Protein AF-A0A937UMK7-F1 (afdb_monomer)

Structure (mmCIF, N/CA/C/O backbone):
data_AF-A0A937UMK7-F1
#
_entry.id   AF-A0A937UMK7-F1
#
loop_
_atom_site.group_PDB
_atom_site.id
_atom_site.type_symbol
_atom_site.label_atom_id
_atom_site.label_alt_id
_atom_site.label_comp_id
_atom_site.label_asym_id
_atom_site.label_entity_id
_atom_site.label_seq_id
_atom_site.pdbx_PDB_ins_code
_atom_site.Cartn_x
_atom_site.Cartn_y
_atom_site.Cartn_z
_atom_site.occupancy
_atom_site.B_iso_or_equiv
_atom_site.auth_seq_id
_atom_site.auth_comp_id
_atom_site.auth_asym_id
_atom_site.auth_atom_id
_atom_site.pdbx_PDB_model_num
ATOM 1 N N . ARG A 1 1 ? -2.292 15.191 13.671 1.00 67.44 1 ARG A N 1
ATOM 2 C CA . ARG A 1 1 ? -2.230 16.264 12.657 1.00 67.44 1 ARG A CA 1
ATOM 3 C C . ARG A 1 1 ? -2.606 15.824 11.260 1.00 67.44 1 ARG A C 1
ATOM 5 O O . ARG A 1 1 ? -3.674 16.223 10.840 1.00 67.44 1 ARG A O 1
ATOM 12 N N . SER A 1 2 ? -1.868 14.958 10.566 1.00 81.00 2 SER A N 1
ATOM 13 C CA . SER A 1 2 ? -2.133 14.692 9.136 1.00 81.00 2 SER A CA 1
ATOM 14 C C . SER A 1 2 ? -3.516 14.124 8.770 1.00 81.00 2 SER A C 1
ATOM 16 O O . SER A 1 2 ? -3.830 14.052 7.593 1.00 81.00 2 SER A O 1
ATOM 18 N N . LEU A 1 3 ? -4.326 13.687 9.739 1.00 88.69 3 LEU A N 1
ATOM 19 C CA . LEU A 1 3 ? -5.685 13.171 9.530 1.00 88.69 3 LEU A CA 1
ATOM 20 C C . LEU A 1 3 ? -6.773 14.088 10.117 1.00 88.69 3 LEU A C 1
ATOM 22 O O . LEU A 1 3 ? -7.909 13.660 10.273 1.00 88.69 3 LEU A O 1
ATOM 26 N N . GLU A 1 4 ? -6.433 15.315 10.522 1.00 88.69 4 GLU A N 1
ATOM 27 C CA . GLU A 1 4 ? -7.369 16.227 11.199 1.00 88.69 4 GLU A CA 1
ATOM 28 C C . GLU A 1 4 ? -8.437 16.807 10.274 1.00 88.69 4 GLU A C 1
ATOM 30 O O . GLU A 1 4 ? -9.536 17.097 10.740 1.00 88.69 4 GLU A O 1
ATOM 35 N N . ARG A 1 5 ? -8.123 16.972 8.986 1.00 89.88 5 ARG A N 1
ATOM 36 C CA . ARG A 1 5 ? -9.032 17.512 7.965 1.00 89.88 5 ARG A CA 1
ATOM 37 C C . ARG A 1 5 ? -9.095 16.593 6.737 1.00 89.88 5 ARG A C 1
ATOM 39 O O . ARG A 1 5 ? -8.550 15.484 6.739 1.00 89.88 5 ARG A O 1
ATOM 46 N N . ILE A 1 6 ? -9.719 17.075 5.666 1.00 87.69 6 ILE A N 1
ATOM 47 C CA . ILE A 1 6 ? -9.898 16.346 4.407 1.00 87.69 6 ILE A CA 1
ATOM 48 C C . ILE A 1 6 ? -8.566 15.995 3.718 1.00 87.69 6 ILE A C 1
ATOM 50 O O . ILE A 1 6 ? -7.630 16.800 3.681 1.00 87.69 6 ILE A O 1
ATOM 54 N N . TRP A 1 7 ? -8.498 14.790 3.145 1.00 92.69 7 TRP A N 1
ATOM 55 C CA . TRP A 1 7 ? -7.588 14.482 2.037 1.00 92.69 7 TRP A CA 1
ATOM 56 C C . TRP A 1 7 ? -8.419 14.473 0.765 1.00 92.69 7 TRP A C 1
ATOM 58 O O . TRP A 1 7 ? -9.346 13.677 0.648 1.00 92.69 7 TRP A O 1
ATOM 68 N N . LEU A 1 8 ? -8.114 15.392 -0.142 1.00 91.19 8 LEU A N 1
ATOM 69 C CA . LEU A 1 8 ? -8.897 15.618 -1.344 1.00 91.19 8 LEU A CA 1
ATOM 70 C C . LEU A 1 8 ? -8.224 14.927 -2.530 1.00 91.19 8 LEU A C 1
ATOM 72 O O . LEU A 1 8 ? -7.098 15.260 -2.884 1.00 91.19 8 LEU A O 1
ATOM 76 N N . ASP A 1 9 ? -8.935 13.990 -3.149 1.00 91.19 9 ASP A N 1
ATOM 77 C CA . ASP A 1 9 ? -8.540 13.332 -4.392 1.00 91.19 9 ASP A CA 1
ATOM 78 C C . ASP A 1 9 ? -9.716 13.451 -5.380 1.00 91.19 9 ASP A C 1
ATOM 80 O O . ASP A 1 9 ? -10.817 12.990 -5.083 1.00 91.19 9 ASP A O 1
ATOM 84 N N . HIS A 1 10 ? -9.502 14.085 -6.537 1.00 89.12 10 HIS A N 1
ATOM 85 C CA . HIS A 1 10 ? -10.548 14.231 -7.568 1.00 89.12 10 HIS A CA 1
ATOM 86 C C . HIS A 1 10 ? -10.009 14.260 -9.005 1.00 89.12 10 HIS A C 1
ATOM 88 O O . HIS A 1 10 ? -10.774 14.112 -9.954 1.00 89.12 10 HIS A O 1
ATOM 94 N N . MET A 1 11 ? -8.697 14.419 -9.200 1.00 88.31 11 MET A N 1
ATOM 95 C CA . MET A 1 11 ? -8.091 14.384 -10.530 1.00 88.31 11 MET A CA 1
ATOM 96 C C . MET A 1 11 ? -7.320 13.088 -10.749 1.00 88.31 11 MET A C 1
ATOM 98 O O . MET A 1 11 ? -6.719 12.527 -9.835 1.00 88.31 11 MET A O 1
ATOM 102 N N . ARG A 1 12 ? -7.314 12.605 -11.993 1.00 89.19 12 ARG A N 1
ATOM 103 C CA . ARG A 1 12 ? -6.467 11.476 -12.386 1.00 89.19 12 ARG A CA 1
ATOM 104 C C . ARG A 1 12 ? -5.004 11.908 -12.461 1.00 89.19 12 ARG A C 1
ATOM 106 O O . ARG A 1 12 ? -4.690 13.086 -12.623 1.00 89.19 12 ARG A O 1
ATOM 113 N N . GLN A 1 13 ? -4.118 10.914 -12.484 1.00 90.25 13 GLN A N 1
ATOM 114 C CA . GLN A 1 13 ? -2.689 11.087 -12.762 1.00 90.25 13 GLN A CA 1
ATOM 115 C C . GLN A 1 13 ? -1.951 11.932 -11.713 1.00 90.25 13 GLN A C 1
ATOM 117 O O . GLN A 1 13 ? -2.447 12.245 -10.635 1.00 90.25 13 GLN A O 1
ATOM 122 N N . TRP A 1 14 ? -0.700 12.269 -12.021 1.00 89.25 14 TRP A N 1
ATOM 123 C CA . TRP A 1 14 ? 0.214 12.924 -11.092 1.00 89.25 14 TRP A CA 1
ATOM 124 C C . TRP A 1 14 ? -0.224 14.351 -10.755 1.00 89.25 14 TRP A C 1
ATOM 126 O O . TRP A 1 14 ? 0.188 14.871 -9.722 1.00 89.25 14 TRP A O 1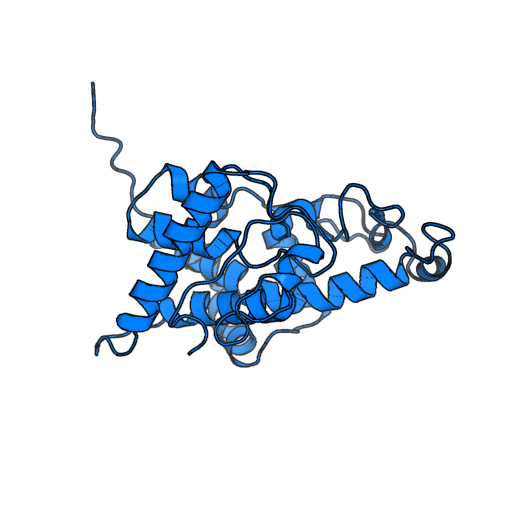
ATOM 136 N N . VAL A 1 15 ? -1.051 14.976 -11.603 1.00 91.31 15 VAL A N 1
ATOM 137 C CA . VAL A 1 15 ? -1.563 16.342 -11.415 1.00 91.31 15 VAL A CA 1
ATOM 138 C C . VAL A 1 15 ? -2.506 16.462 -10.225 1.00 91.31 15 VAL A C 1
ATOM 140 O O . VAL A 1 15 ? -2.629 17.553 -9.682 1.00 91.31 15 VAL A O 1
ATOM 143 N N . ASN A 1 16 ? -3.080 15.354 -9.749 1.00 90.38 16 ASN A N 1
ATOM 144 C CA . ASN A 1 16 ? -3.891 15.312 -8.532 1.00 90.38 16 ASN A CA 1
ATOM 145 C C . ASN A 1 16 ? -3.171 15.907 -7.310 1.00 90.38 16 ASN A C 1
ATOM 147 O O . ASN A 1 16 ? -3.790 16.533 -6.460 1.00 90.38 16 ASN A O 1
ATOM 151 N N . ARG A 1 17 ? -1.837 15.828 -7.270 1.00 90.06 17 ARG A N 1
ATOM 152 C CA . ARG A 1 17 ? -1.037 16.477 -6.224 1.00 90.06 17 ARG A CA 1
ATOM 153 C C . ARG A 1 17 ? -1.242 17.993 -6.131 1.00 90.06 17 ARG A C 1
ATOM 155 O O . ARG A 1 17 ? -1.153 18.576 -5.062 1.00 90.06 17 ARG A O 1
ATOM 162 N N . LYS A 1 18 ? -1.551 18.650 -7.257 1.00 90.69 18 LYS A N 1
ATOM 163 C CA . LYS A 1 18 ? -1.716 20.111 -7.338 1.00 90.69 18 LYS A CA 1
ATOM 164 C C . LYS A 1 18 ? -2.957 20.614 -6.606 1.00 90.69 18 LYS A C 1
ATOM 166 O O . LYS A 1 18 ? -3.045 21.809 -6.355 1.00 90.69 18 LYS A O 1
ATOM 171 N N . MET A 1 19 ? -3.886 19.720 -6.273 1.00 90.00 19 MET A N 1
ATOM 172 C CA . MET A 1 19 ? -5.092 20.033 -5.509 1.00 90.00 19 MET A CA 1
ATOM 173 C C . MET A 1 19 ? -5.063 19.472 -4.080 1.00 90.00 19 MET A C 1
ATOM 175 O O . MET A 1 19 ? -6.038 19.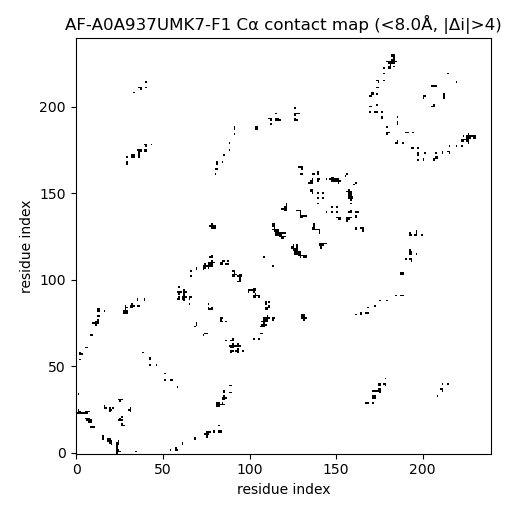631 -3.347 1.00 90.00 19 MET A O 1
ATOM 179 N N . HIS A 1 20 ? -3.969 18.818 -3.664 1.00 93.12 20 HIS A N 1
ATOM 180 C CA . HIS A 1 20 ? -3.835 18.318 -2.297 1.00 93.12 20 HIS A CA 1
ATOM 181 C C . HIS A 1 20 ? -3.779 19.500 -1.311 1.00 93.12 20 HIS A C 1
ATOM 183 O O . HIS A 1 20 ? -2.958 20.403 -1.492 1.00 93.12 20 HIS A O 1
ATOM 189 N N . PRO A 1 21 ? -4.637 19.532 -0.269 1.00 91.12 21 PRO A N 1
ATOM 190 C CA . PRO A 1 21 ? -4.658 20.632 0.690 1.00 91.12 21 PRO A CA 1
ATOM 191 C C . PRO A 1 21 ? -3.324 20.769 1.432 1.00 91.12 21 PRO A C 1
ATOM 193 O O . PRO A 1 21 ? -2.964 19.894 2.221 1.00 91.12 21 PRO A O 1
ATOM 196 N N . LEU A 1 22 ? -2.632 21.897 1.233 1.00 88.69 22 LEU A N 1
ATOM 197 C CA . LEU A 1 22 ? -1.280 22.142 1.758 1.00 88.69 22 LEU A CA 1
ATOM 198 C C . LEU A 1 22 ? -1.164 21.953 3.279 1.00 88.69 22 LEU A C 1
ATOM 200 O O . LEU A 1 22 ? -0.142 21.485 3.771 1.00 88.69 22 LEU A O 1
ATOM 204 N N . GLU A 1 23 ? -2.212 22.292 4.032 1.00 88.38 23 GLU A N 1
ATOM 205 C CA . GLU A 1 23 ? -2.188 22.242 5.499 1.00 88.38 23 GLU A CA 1
ATOM 206 C C . GLU A 1 23 ? -2.504 20.866 6.100 1.00 88.38 23 GLU A C 1
ATOM 208 O O . GLU A 1 23 ? -2.422 20.702 7.318 1.00 88.38 23 GLU A O 1
ATOM 213 N N . ASN A 1 24 ? -2.931 19.882 5.301 1.00 90.69 24 ASN A N 1
ATOM 214 C CA . ASN A 1 24 ? -3.471 18.642 5.867 1.00 90.69 24 ASN A CA 1
ATOM 215 C C . ASN A 1 24 ? -3.217 17.372 5.046 1.00 90.69 24 ASN A C 1
ATOM 217 O O . ASN A 1 24 ? -3.384 16.271 5.569 1.00 90.69 24 ASN A O 1
ATOM 221 N N . MET A 1 25 ? -2.775 17.486 3.799 1.00 92.56 25 MET A N 1
ATOM 222 C CA . MET A 1 25 ? -2.486 16.345 2.942 1.00 92.56 25 MET A CA 1
ATOM 223 C C . MET A 1 25 ? -1.062 16.459 2.399 1.00 92.56 25 MET A C 1
ATOM 225 O O . MET A 1 25 ? -0.719 17.492 1.827 1.00 92.56 25 MET A O 1
ATOM 229 N N . PRO A 1 26 ? -0.213 15.428 2.559 1.00 93.06 26 PRO A N 1
ATOM 230 C CA . PRO A 1 26 ? 1.067 15.418 1.868 1.00 93.06 26 PRO A CA 1
ATOM 231 C C . PRO A 1 26 ? 0.860 15.465 0.353 1.00 93.06 26 PRO A C 1
ATOM 233 O O . PRO A 1 26 ? -0.037 14.813 -0.162 1.00 93.06 26 PRO A O 1
ATOM 236 N N . ASP A 1 27 ? 1.733 16.177 -0.351 1.00 91.50 27 ASP A N 1
ATOM 237 C CA . ASP A 1 27 ? 1.649 16.369 -1.806 1.00 91.50 27 ASP A CA 1
ATOM 238 C C . ASP A 1 27 ? 1.975 15.091 -2.606 1.00 91.50 27 ASP A C 1
ATOM 240 O O . ASP A 1 27 ? 1.581 14.941 -3.759 1.00 91.50 27 ASP A O 1
ATOM 244 N N . TYR A 1 28 ? 2.701 14.133 -2.025 1.00 94.62 28 TYR A N 1
ATOM 245 C CA . TYR A 1 28 ? 3.189 12.981 -2.774 1.00 94.62 28 TYR A CA 1
ATOM 246 C C . TYR A 1 28 ? 2.780 11.639 -2.163 1.00 94.62 28 TYR A C 1
ATOM 248 O O . TYR A 1 28 ? 2.714 11.462 -0.945 1.00 94.62 28 TYR A O 1
ATOM 256 N N . GLY A 1 29 ? 2.482 10.673 -3.040 1.00 95.00 29 GLY A N 1
ATOM 257 C CA . GLY A 1 29 ? 1.899 9.384 -2.668 1.00 95.00 29 GLY A CA 1
ATOM 258 C C . GLY A 1 29 ? 2.761 8.581 -1.700 1.00 95.00 29 GLY A C 1
ATOM 259 O O . GLY A 1 29 ? 2.212 7.904 -0.833 1.00 95.00 29 GLY A O 1
ATOM 260 N N . ARG A 1 30 ? 4.092 8.710 -1.766 1.00 96.06 30 ARG A N 1
ATOM 261 C CA . ARG A 1 30 ? 5.015 8.100 -0.795 1.00 96.06 30 ARG A CA 1
ATOM 262 C C . ARG A 1 30 ? 4.693 8.535 0.636 1.00 96.06 30 ARG A C 1
ATOM 264 O O . ARG A 1 30 ? 4.490 7.687 1.501 1.00 96.06 30 ARG A O 1
ATOM 271 N N . GLU A 1 31 ? 4.631 9.839 0.893 1.00 96.31 31 GLU A N 1
ATOM 272 C CA . GLU A 1 31 ? 4.350 10.400 2.218 1.00 96.31 31 GLU A CA 1
ATOM 273 C C . GLU A 1 31 ? 2.952 10.015 2.700 1.00 96.31 31 GLU A C 1
ATOM 275 O O . GLU A 1 31 ? 2.778 9.630 3.857 1.00 96.31 31 GLU A O 1
ATOM 280 N N . ILE A 1 32 ? 1.967 10.054 1.801 1.00 96.69 32 ILE A N 1
ATOM 281 C CA . ILE A 1 32 ? 0.598 9.633 2.111 1.00 96.69 32 ILE A CA 1
ATOM 282 C C . ILE A 1 32 ? 0.573 8.167 2.551 1.00 96.69 32 ILE A C 1
ATOM 284 O O . ILE A 1 32 ? 0.012 7.830 3.595 1.00 96.69 32 ILE A O 1
ATOM 288 N N . THR A 1 33 ? 1.235 7.301 1.790 1.00 98.06 33 THR A N 1
ATOM 289 C CA . THR A 1 33 ? 1.273 5.864 2.064 1.00 98.06 33 THR A CA 1
ATOM 290 C C . THR A 1 33 ? 2.057 5.557 3.335 1.00 98.06 33 THR A C 1
ATOM 292 O O . THR A 1 33 ? 1.652 4.688 4.098 1.00 98.06 33 THR A O 1
ATOM 295 N N . HIS A 1 34 ? 3.119 6.309 3.644 1.00 97.75 34 HIS A N 1
ATOM 296 C CA . HIS A 1 34 ? 3.803 6.201 4.934 1.00 97.75 34 HIS A CA 1
ATOM 297 C C . HIS A 1 34 ? 2.882 6.509 6.118 1.00 97.75 34 HIS A C 1
ATOM 299 O O . HIS A 1 34 ? 2.918 5.782 7.107 1.00 97.75 34 HIS A O 1
ATOM 305 N N . ILE A 1 35 ? 2.055 7.555 6.030 1.00 97.88 35 ILE A N 1
ATOM 306 C CA . ILE A 1 35 ? 1.086 7.873 7.089 1.00 97.88 35 ILE A CA 1
ATOM 307 C C . ILE A 1 35 ? 0.068 6.742 7.225 1.00 97.88 35 ILE A C 1
ATOM 309 O O . ILE A 1 35 ? -0.203 6.294 8.335 1.00 97.88 35 ILE A O 1
ATOM 313 N N . VAL A 1 36 ? -0.469 6.258 6.103 1.00 98.38 36 VAL A N 1
ATOM 314 C CA . VAL A 1 36 ? -1.439 5.156 6.090 1.00 98.38 36 VAL A CA 1
ATOM 315 C C . VAL A 1 36 ? -0.834 3.894 6.694 1.00 98.38 36 VAL A C 1
ATOM 317 O O . VAL A 1 36 ? -1.457 3.288 7.553 1.00 98.38 36 VAL A O 1
ATOM 320 N N . SER A 1 37 ? 0.391 3.539 6.317 1.00 98.44 37 SER A N 1
ATOM 321 C CA . SER A 1 37 ? 1.124 2.381 6.830 1.00 98.44 37 SER A CA 1
ATOM 322 C C . SER A 1 37 ? 1.375 2.449 8.337 1.00 98.44 37 SER A C 1
ATOM 324 O O . SER A 1 37 ? 1.247 1.435 9.021 1.00 98.44 37 SER A O 1
ATOM 326 N N . ASP A 1 38 ? 1.729 3.620 8.866 1.00 98.50 38 ASP A N 1
ATOM 327 C CA . ASP A 1 38 ? 1.923 3.801 10.305 1.00 98.50 38 ASP A CA 1
ATOM 328 C C . ASP A 1 38 ? 0.591 3.702 11.057 1.00 98.50 38 ASP A C 1
ATOM 330 O O . ASP A 1 38 ? 0.472 2.943 12.018 1.00 98.50 38 ASP A O 1
ATOM 334 N N . VAL A 1 39 ? -0.426 4.445 10.607 1.00 98.19 39 VAL A N 1
ATOM 335 C CA . VAL A 1 39 ? -1.744 4.496 11.258 1.00 98.19 39 VAL A CA 1
ATOM 336 C C . VAL A 1 39 ? -2.433 3.132 11.208 1.00 98.19 39 VAL A C 1
ATOM 338 O O . VAL A 1 39 ? -3.028 2.719 12.201 1.00 98.19 39 VAL A O 1
ATOM 341 N N . ALA A 1 40 ? -2.280 2.403 10.100 1.00 98.19 40 ALA A N 1
ATOM 342 C CA . ALA A 1 40 ? -2.789 1.049 9.915 1.00 98.19 40 ALA A CA 1
ATOM 343 C C . ALA A 1 40 ? -2.366 0.094 11.032 1.00 98.19 40 ALA A C 1
ATOM 345 O O . ALA A 1 40 ? -3.167 -0.725 11.460 1.00 98.19 40 ALA A O 1
ATOM 346 N N . LEU A 1 41 ? -1.119 0.196 11.495 1.00 98.62 41 LEU A N 1
ATOM 347 C CA . LEU A 1 41 ? -0.591 -0.641 12.569 1.00 98.62 41 LEU A CA 1
ATOM 348 C C . LEU A 1 41 ? -0.840 -0.035 13.948 1.00 98.62 41 LEU A C 1
ATOM 350 O O . LEU A 1 41 ? -1.151 -0.761 14.888 1.00 98.62 41 LEU A O 1
ATOM 354 N N . LEU A 1 42 ? -0.735 1.289 14.072 1.00 97.88 42 LEU A N 1
ATOM 355 C CA . LEU A 1 42 ? -0.957 1.995 15.331 1.00 97.88 42 LEU A CA 1
ATOM 356 C C . LEU A 1 42 ? -2.379 1.785 15.871 1.00 97.88 42 LEU A C 1
ATOM 358 O O . LEU A 1 42 ? -2.558 1.704 17.084 1.00 97.88 42 LEU A O 1
ATOM 362 N N . LEU A 1 43 ? -3.378 1.684 14.991 1.00 97.88 43 LEU A N 1
ATOM 363 C CA . LEU A 1 43 ? -4.773 1.432 15.364 1.00 97.88 43 LEU A CA 1
ATOM 364 C C . LEU A 1 43 ? -5.071 -0.031 15.733 1.00 97.88 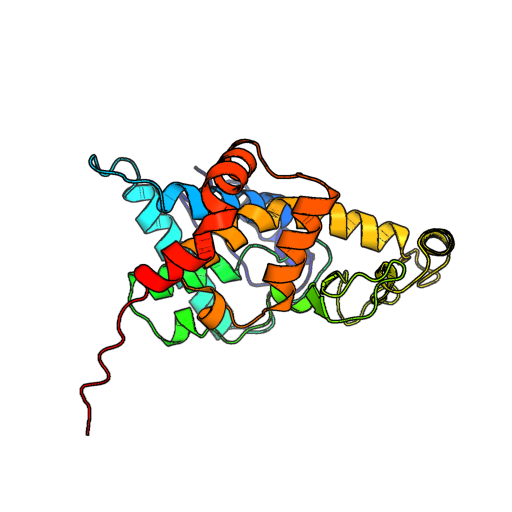43 LEU A C 1
ATOM 366 O O . LEU A 1 43 ? -6.164 -0.306 16.213 1.00 97.88 43 LEU A O 1
ATOM 370 N N . LEU A 1 44 ? -4.124 -0.955 15.537 1.00 97.06 44 LEU A N 1
ATOM 371 C CA . LEU A 1 44 ? -4.258 -2.363 15.942 1.00 97.06 44 LEU A CA 1
ATOM 372 C C . LEU A 1 44 ? -3.618 -2.665 17.302 1.00 9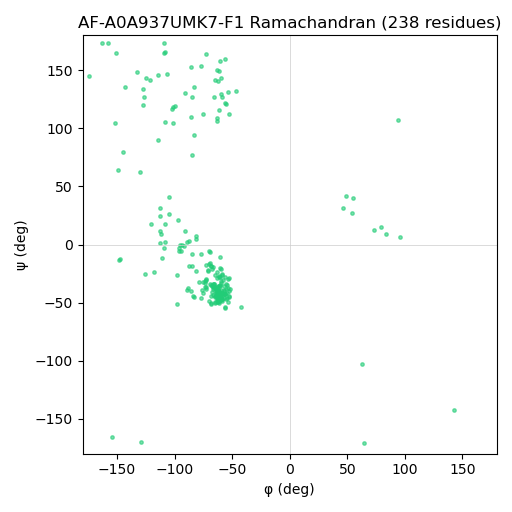7.06 44 LEU A C 1
ATOM 374 O O . LEU A 1 44 ? -3.714 -3.787 17.789 1.00 97.06 44 LEU A O 1
ATOM 378 N N . LEU A 1 45 ? -2.928 -1.694 17.900 1.00 96.25 45 LEU A N 1
ATOM 379 C CA . LEU A 1 45 ? -2.368 -1.822 19.241 1.00 96.25 45 LEU A CA 1
ATOM 380 C C . LEU A 1 45 ? -3.445 -1.507 20.284 1.00 96.25 45 LEU A C 1
ATOM 382 O O . LEU A 1 45 ? -4.102 -0.472 20.159 1.00 96.25 45 LEU A O 1
ATOM 386 N N . ASP A 1 46 ? -3.546 -2.325 21.334 1.00 95.00 46 ASP A N 1
ATOM 387 C CA . ASP A 1 46 ? -4.493 -2.141 22.442 1.00 95.00 46 ASP A CA 1
ATOM 388 C C . ASP A 1 46 ? -4.504 -0.704 22.966 1.00 95.00 46 ASP A C 1
ATOM 390 O O . ASP A 1 46 ? -3.449 -0.118 23.221 1.00 95.00 46 ASP A O 1
ATOM 394 N N . ASP A 1 47 ? -5.700 -0.138 23.131 1.00 95.81 47 ASP A N 1
ATOM 395 C CA . ASP A 1 47 ? -5.920 1.243 23.571 1.00 95.81 47 ASP A CA 1
ATOM 396 C C . ASP A 1 47 ? -6.924 1.328 24.733 1.00 95.81 47 ASP A C 1
ATOM 398 O O . ASP A 1 47 ? -7.996 1.919 24.586 1.00 95.81 47 ASP A O 1
ATOM 402 N N . PRO A 1 48 ? -6.622 0.732 25.902 1.00 95.50 48 PRO A N 1
ATOM 403 C CA . PRO A 1 48 ? -7.582 0.637 27.002 1.00 95.50 48 PRO A CA 1
ATOM 404 C C . PRO A 1 48 ? -8.046 2.005 27.523 1.00 95.50 48 PRO A C 1
ATOM 406 O O . PRO A 1 48 ? -9.178 2.136 27.979 1.00 95.50 48 PRO A O 1
ATOM 409 N N . GLN A 1 49 ? -7.210 3.042 27.408 1.00 95.69 49 GLN A N 1
ATOM 410 C CA . GLN A 1 49 ? -7.560 4.417 27.782 1.00 95.69 49 GLN A CA 1
ATOM 411 C C . GLN A 1 49 ? -8.231 5.213 26.651 1.00 95.69 49 GLN A C 1
ATOM 413 O O . GLN A 1 49 ? -8.483 6.402 26.824 1.00 95.69 49 GLN A O 1
ATOM 418 N N . ARG A 1 50 ? -8.489 4.597 25.487 1.00 95.12 50 ARG A N 1
ATOM 419 C CA . ARG A 1 50 ? -9.078 5.246 24.301 1.00 95.12 50 ARG A CA 1
ATOM 420 C C . ARG A 1 50 ? -8.329 6.499 23.825 1.00 95.12 50 ARG A C 1
ATOM 422 O O . ARG A 1 50 ? -8.897 7.385 23.187 1.00 95.12 50 ARG A O 1
ATOM 429 N N . SER A 1 51 ? -7.025 6.569 24.091 1.00 96.19 51 SER A N 1
ATOM 430 C CA . SER A 1 51 ? -6.166 7.704 23.731 1.00 96.19 51 SER A CA 1
ATOM 431 C C . SER A 1 51 ? -6.093 7.972 22.218 1.00 96.19 51 SER A C 1
ATOM 433 O O . SER A 1 51 ? -5.749 9.075 21.788 1.00 96.19 51 SER A O 1
ATOM 435 N N . ARG A 1 52 ? -6.436 6.976 21.393 1.00 95.88 52 ARG A N 1
ATOM 436 C CA . ARG A 1 52 ? -6.424 7.010 19.926 1.00 95.88 52 ARG A CA 1
ATOM 437 C C . ARG A 1 52 ? -7.820 6.965 19.310 1.00 95.88 52 ARG A C 1
ATOM 439 O O . ARG A 1 52 ? -7.918 6.900 18.088 1.00 95.88 52 ARG A O 1
ATOM 446 N N . GLU A 1 53 ? -8.895 7.090 20.088 1.00 96.06 53 GLU A N 1
ATOM 447 C CA . GLU A 1 53 ? -10.270 7.085 19.562 1.00 96.06 53 GLU A CA 1
ATOM 448 C C . GLU A 1 53 ? -10.485 8.164 18.488 1.00 96.06 53 GLU A C 1
ATOM 450 O O . GLU A 1 53 ? -11.003 7.892 17.408 1.00 96.06 53 GLU A O 1
ATOM 455 N N . THR A 1 54 ? -9.971 9.377 18.706 1.00 96.81 54 THR A N 1
ATOM 456 C CA . THR A 1 54 ? -10.043 10.441 17.688 1.00 96.81 54 THR A CA 1
ATOM 457 C C . THR A 1 54 ? -9.280 10.079 16.406 1.00 96.81 54 THR A C 1
ATOM 459 O O . THR A 1 54 ? -9.715 10.419 15.304 1.00 96.81 54 THR A O 1
ATOM 462 N N . LEU A 1 55 ? -8.134 9.396 16.519 1.00 97.12 55 LEU A N 1
ATOM 463 C CA . LEU A 1 55 ? -7.371 8.934 15.358 1.00 97.12 55 LEU A CA 1
ATOM 464 C C . LEU A 1 55 ? -8.146 7.856 14.592 1.00 97.12 55 LEU A C 1
ATOM 466 O O . LEU A 1 55 ? -8.208 7.920 13.365 1.00 97.12 55 LEU A O 1
ATOM 470 N N . LEU A 1 56 ? -8.752 6.912 15.317 1.00 97.56 56 LEU A N 1
ATOM 471 C CA . LEU A 1 56 ? -9.591 5.852 14.768 1.00 97.56 56 LEU A CA 1
ATOM 472 C C . LEU A 1 56 ? -10.740 6.439 13.946 1.00 97.56 56 LEU A C 1
ATOM 474 O O . LEU A 1 56 ? -10.861 6.130 12.763 1.00 97.56 56 LEU A O 1
ATOM 478 N N . LEU A 1 57 ? -11.523 7.345 14.541 1.00 97.69 57 LEU A N 1
ATOM 479 C CA . LEU A 1 57 ? -12.665 7.985 13.882 1.00 97.69 57 LEU A CA 1
ATOM 480 C C . LEU A 1 57 ? -12.249 8.724 12.606 1.00 97.69 57 LEU A C 1
ATOM 482 O O . LEU A 1 57 ? -12.883 8.578 11.565 1.00 97.69 57 LEU A O 1
ATOM 486 N N . ARG A 1 58 ? -11.139 9.468 12.648 1.00 97.56 58 ARG A N 1
ATOM 487 C CA . ARG A 1 58 ? -10.609 10.181 11.475 1.00 97.56 58 ARG A CA 1
ATOM 488 C C . ARG A 1 58 ? -10.127 9.239 10.374 1.00 97.56 58 ARG A C 1
ATOM 490 O O . ARG A 1 58 ? -10.293 9.535 9.192 1.00 97.56 58 ARG A O 1
ATOM 497 N N . PHE A 1 59 ? -9.523 8.111 10.739 1.00 98.00 59 PHE A N 1
ATOM 498 C CA . PHE A 1 59 ? -9.072 7.122 9.764 1.00 98.00 59 PHE A CA 1
ATOM 499 C C . PHE A 1 59 ? -10.248 6.359 9.135 1.00 98.00 59 PHE A C 1
ATOM 501 O O . PHE A 1 59 ? -10.235 6.121 7.928 1.00 98.00 59 PHE A O 1
ATOM 508 N N . VAL A 1 60 ? -11.300 6.072 9.911 1.00 98.44 60 VAL A N 1
ATOM 509 C CA . VAL A 1 60 ? -12.568 5.531 9.395 1.00 98.44 60 VAL A CA 1
ATOM 510 C C . VAL A 1 60 ? -13.244 6.526 8.455 1.00 98.44 60 VAL A C 1
ATOM 512 O O . VAL A 1 60 ? -13.587 6.150 7.336 1.00 98.44 60 VAL A O 1
ATOM 515 N N . GLN A 1 61 ? -13.357 7.801 8.847 1.00 97.62 61 GLN A N 1
ATOM 516 C CA . GLN A 1 61 ? -13.924 8.849 7.991 1.00 97.62 61 GLN A CA 1
ATOM 517 C C . GLN A 1 61 ? -13.179 8.948 6.657 1.00 97.62 61 GLN A C 1
ATOM 519 O O . GLN A 1 61 ? -13.807 8.985 5.607 1.00 97.62 61 GLN A O 1
ATOM 524 N N . LYS A 1 62 ? -11.842 8.878 6.670 1.00 96.62 62 LYS A N 1
ATOM 525 C CA . LYS A 1 62 ? -11.053 8.822 5.431 1.00 96.62 62 LYS A CA 1
ATOM 526 C C . LYS A 1 62 ? -11.456 7.651 4.533 1.00 96.62 62 LYS A C 1
ATOM 528 O O . LYS A 1 62 ? -11.525 7.820 3.320 1.00 96.62 62 LYS A O 1
ATOM 533 N N . GLY A 1 63 ? -11.675 6.468 5.104 1.00 98.00 63 GLY A N 1
ATOM 534 C CA . GLY A 1 63 ? -12.145 5.311 4.346 1.00 98.00 63 GLY A CA 1
ATOM 535 C C . GLY A 1 63 ? -13.513 5.547 3.706 1.00 98.00 63 GLY A C 1
ATOM 536 O O . GLY A 1 63 ? -13.702 5.187 2.546 1.00 98.00 63 GLY A O 1
ATOM 537 N N . ILE A 1 64 ? -14.432 6.201 4.423 1.00 98.19 64 ILE A N 1
ATOM 538 C CA . ILE A 1 64 ? -15.750 6.608 3.906 1.00 98.19 64 ILE A CA 1
ATOM 539 C C . ILE A 1 64 ? -15.589 7.597 2.744 1.00 98.19 64 ILE A C 1
ATOM 541 O O . ILE A 1 64 ? -16.156 7.380 1.673 1.00 98.19 64 ILE A O 1
ATOM 545 N N . ASP A 1 65 ? -14.773 8.636 2.922 1.00 96.81 65 ASP A N 1
ATOM 546 C CA . ASP A 1 65 ? -14.534 9.662 1.902 1.00 96.81 65 ASP A CA 1
ATOM 547 C C . ASP A 1 65 ? -13.945 9.039 0.628 1.00 96.81 65 ASP A C 1
ATOM 549 O O . ASP A 1 65 ? -14.435 9.266 -0.478 1.00 96.81 65 ASP A O 1
ATOM 553 N N . TYR A 1 66 ? -12.931 8.181 0.775 1.00 97.00 66 TYR A N 1
ATOM 554 C CA . TYR A 1 66 ? -12.312 7.471 -0.343 1.00 97.00 66 TYR A CA 1
ATOM 555 C C . TYR A 1 66 ? -13.248 6.481 -1.024 1.00 97.00 66 TYR A C 1
ATOM 557 O O . TYR A 1 66 ? -13.213 6.349 -2.248 1.00 97.00 66 TYR A O 1
ATOM 565 N N . TYR A 1 67 ? -14.139 5.834 -0.281 1.00 97.44 67 TYR A N 1
ATOM 566 C CA . TYR A 1 67 ? -15.183 5.030 -0.898 1.00 97.44 67 TYR A CA 1
ATOM 567 C C . TYR A 1 67 ? -16.149 5.890 -1.729 1.00 97.44 67 TYR A C 1
ATOM 569 O O . TYR A 1 67 ? -16.522 5.501 -2.835 1.00 97.44 67 TYR A O 1
ATOM 577 N N . GLY A 1 68 ? -16.486 7.095 -1.258 1.00 96.00 68 GLY A N 1
ATOM 578 C CA . GLY A 1 68 ? -17.218 8.092 -2.043 1.00 96.00 68 GLY A CA 1
ATOM 579 C C . GLY A 1 68 ? -16.488 8.488 -3.331 1.00 96.00 68 GLY A C 1
ATOM 580 O O . GLY A 1 68 ? -17.104 8.528 -4.396 1.00 96.00 68 GLY A O 1
ATOM 581 N N . VAL A 1 69 ? -15.167 8.688 -3.267 1.00 94.88 69 VAL A N 1
ATOM 582 C CA . VAL A 1 69 ? -14.341 8.998 -4.447 1.00 94.88 69 VAL A CA 1
ATOM 583 C C . VAL A 1 69 ? -14.405 7.874 -5.483 1.00 94.88 69 VAL A C 1
ATOM 585 O O . VAL A 1 69 ? -14.698 8.155 -6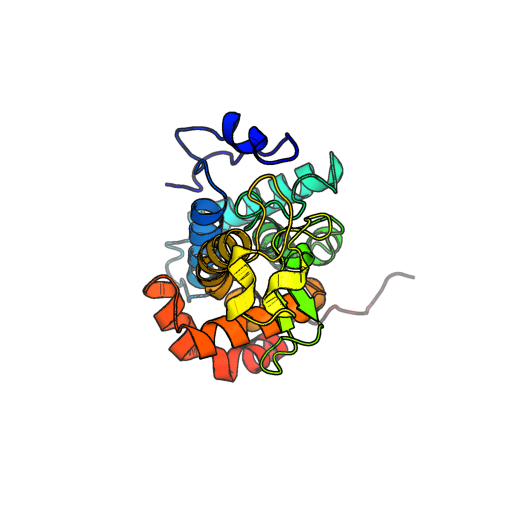.646 1.00 94.88 69 VAL A O 1
ATOM 588 N N . VAL A 1 70 ? -14.251 6.607 -5.075 1.00 94.62 70 VAL A N 1
ATOM 589 C CA . VAL A 1 70 ? -14.393 5.442 -5.977 1.00 94.62 70 VAL A CA 1
ATOM 590 C C . VAL A 1 70 ? -15.730 5.452 -6.720 1.00 94.62 70 VAL A C 1
ATOM 592 O O . VAL A 1 70 ? -15.785 5.098 -7.895 1.00 94.62 70 VAL A O 1
ATOM 595 N N . ARG A 1 71 ? -16.813 5.871 -6.056 1.00 90.31 71 ARG A N 1
ATOM 596 C CA . ARG A 1 71 ? -18.146 5.941 -6.673 1.00 90.31 71 ARG A CA 1
ATOM 597 C C . ARG A 1 71 ? -18.284 7.056 -7.708 1.00 90.31 71 ARG A C 1
ATOM 599 O O . ARG A 1 71 ? -19.158 6.950 -8.563 1.00 90.31 71 ARG A O 1
ATOM 606 N N . SER A 1 72 ? -17.456 8.097 -7.634 1.00 91.00 72 SER A N 1
ATOM 607 C CA . SER A 1 72 ? -17.402 9.153 -8.654 1.00 91.00 72 SER A CA 1
ATOM 608 C C . SER A 1 72 ? -16.473 8.794 -9.816 1.00 91.00 72 SER A C 1
ATOM 610 O O . SER A 1 72 ? -16.831 9.016 -10.969 1.00 91.00 72 SER A O 1
ATOM 612 N N . ASP A 1 73 ? -15.316 8.186 -9.533 1.00 93.38 73 ASP A N 1
ATOM 613 C CA . ASP A 1 73 ? -14.402 7.647 -10.539 1.00 93.38 73 ASP A CA 1
ATOM 614 C C . ASP A 1 73 ? -13.587 6.468 -9.982 1.00 93.38 73 ASP A C 1
ATOM 616 O O . ASP A 1 73 ? -12.601 6.638 -9.261 1.00 93.38 73 ASP A O 1
ATOM 620 N N . GLY A 1 74 ? -13.956 5.249 -10.380 1.00 94.25 74 GLY A N 1
ATOM 621 C CA . GLY A 1 74 ? -13.261 4.026 -9.974 1.00 94.25 74 GLY A CA 1
ATOM 622 C C . GLY A 1 74 ? -11.856 3.865 -10.565 1.00 94.25 74 GLY A C 1
ATOM 623 O O . GLY A 1 74 ? -11.154 2.934 -10.181 1.00 94.25 74 GLY A O 1
ATOM 624 N N . ASN A 1 75 ? -11.427 4.744 -11.479 1.00 94.44 75 ASN A N 1
ATOM 625 C CA . ASN A 1 75 ? -10.105 4.709 -12.112 1.00 94.44 75 ASN A CA 1
ATOM 626 C C . ASN A 1 75 ? -9.172 5.841 -11.640 1.00 94.44 75 ASN A C 1
ATOM 628 O O . ASN A 1 75 ? -8.185 6.162 -12.309 1.00 94.44 75 ASN A O 1
ATOM 632 N N . LEU A 1 76 ? -9.475 6.491 -10.512 1.00 94.19 76 LEU A N 1
ATOM 633 C CA . LEU A 1 76 ? -8.711 7.656 -10.064 1.00 94.19 76 LEU A CA 1
ATOM 634 C C . LEU A 1 76 ? -7.273 7.307 -9.642 1.00 94.19 76 LEU A C 1
ATOM 636 O O . LEU A 1 76 ? -6.323 8.018 -9.979 1.00 94.19 76 LEU A O 1
ATOM 640 N N . TRP A 1 77 ? -7.106 6.183 -8.942 1.00 95.56 77 TRP A N 1
ATOM 641 C CA . TRP A 1 77 ? -5.842 5.781 -8.318 1.00 95.56 77 TRP A CA 1
ATOM 642 C C . TRP A 1 77 ? -5.118 4.662 -9.068 1.00 95.56 77 TRP A C 1
ATOM 644 O O . TRP A 1 77 ? -4.549 3.761 -8.454 1.00 95.56 77 TRP A O 1
ATOM 654 N N . ILE A 1 78 ? -5.101 4.728 -10.401 1.00 96.19 78 ILE A N 1
ATOM 655 C CA . ILE A 1 78 ? -4.271 3.837 -11.225 1.00 96.19 78 ILE A CA 1
ATOM 656 C C . ILE A 1 78 ? -2.784 3.913 -10.840 1.00 96.19 78 ILE A C 1
ATOM 658 O O . ILE A 1 78 ? -2.319 4.915 -10.284 1.00 96.19 78 ILE A O 1
ATOM 662 N N . ALA A 1 79 ? -2.017 2.886 -11.208 1.00 96.75 79 ALA A N 1
ATOM 663 C CA . ALA A 1 79 ? -0.568 2.889 -11.085 1.00 96.75 79 ALA A CA 1
ATOM 664 C C . ALA A 1 79 ? 0.050 4.072 -11.830 1.00 96.75 79 ALA A C 1
ATOM 666 O O . ALA A 1 79 ? -0.115 4.231 -13.040 1.00 96.75 79 ALA A O 1
ATOM 667 N N . ASN A 1 80 ? 0.789 4.893 -11.091 1.00 94.56 80 ASN A N 1
ATOM 668 C CA . ASN A 1 80 ? 1.401 6.095 -11.625 1.00 94.56 80 ASN A CA 1
ATOM 669 C C . ASN A 1 80 ? 2.706 6.391 -10.877 1.00 94.56 80 ASN A C 1
ATOM 671 O O . ASN A 1 80 ? 2.824 7.368 -10.136 1.00 94.56 80 ASN A O 1
ATOM 675 N N . GLY A 1 81 ? 3.689 5.496 -11.004 1.00 94.62 81 GLY A N 1
ATOM 676 C CA . GLY A 1 81 ? 4.983 5.655 -10.341 1.00 94.62 81 GLY A CA 1
ATOM 677 C C . GLY A 1 81 ? 4.854 5.650 -8.818 1.00 94.62 81 GLY A C 1
ATOM 678 O O . GLY A 1 81 ? 4.711 4.595 -8.222 1.00 94.62 81 GLY A O 1
ATOM 679 N N . GLY A 1 82 ? 4.928 6.808 -8.164 1.00 95.00 82 GLY A N 1
ATOM 680 C CA . GLY A 1 82 ? 4.820 6.936 -6.701 1.00 95.00 82 GLY A CA 1
ATOM 681 C C . GLY A 1 82 ? 3.667 7.823 -6.228 1.00 95.00 82 GLY A C 1
ATOM 682 O O . GLY A 1 82 ? 3.706 8.309 -5.103 1.00 95.00 82 GLY A O 1
ATOM 683 N N . HIS A 1 83 ? 2.680 8.098 -7.088 1.00 95.38 83 HIS A N 1
ATOM 684 C CA . HIS A 1 83 ? 1.670 9.129 -6.828 1.00 95.38 83 HIS A CA 1
ATOM 685 C C . HIS A 1 83 ? 0.427 8.639 -6.071 1.00 95.38 83 HIS A C 1
ATOM 687 O O . HIS A 1 83 ? -0.067 9.370 -5.216 1.00 95.38 83 HIS A O 1
ATOM 693 N N . ASN A 1 84 ? -0.073 7.434 -6.357 1.00 95.75 84 ASN A N 1
ATOM 694 C CA . ASN A 1 84 ? -1.452 7.058 -6.017 1.00 95.75 84 ASN A CA 1
ATOM 695 C C . ASN A 1 84 ? -1.592 5.967 -4.941 1.00 95.75 84 ASN A C 1
ATOM 697 O O . ASN A 1 84 ? -2.713 5.599 -4.598 1.00 95.75 84 ASN A O 1
ATOM 701 N N . SER A 1 85 ? -0.489 5.460 -4.385 1.00 96.50 85 SER A N 1
ATOM 702 C CA . SER A 1 85 ? -0.528 4.497 -3.274 1.00 96.50 85 SER A CA 1
ATOM 703 C C . SER A 1 85 ? -1.214 5.074 -2.017 1.00 96.50 85 SER A C 1
ATOM 705 O O . SER A 1 85 ? -1.291 6.293 -1.816 1.00 96.50 85 SER A O 1
ATOM 707 N N . GLY A 1 86 ? -1.702 4.186 -1.149 1.00 96.94 86 GLY A N 1
ATOM 708 C CA . GLY A 1 86 ? -2.209 4.491 0.191 1.00 96.94 86 GLY A CA 1
ATOM 709 C C . GLY A 1 86 ? -3.725 4.676 0.290 1.00 96.94 86 GLY A C 1
ATOM 710 O O . GLY A 1 86 ? -4.212 5.068 1.348 1.00 96.94 86 GLY A O 1
ATOM 711 N N . ARG A 1 87 ? -4.497 4.425 -0.778 1.00 96.94 87 ARG A N 1
ATOM 712 C CA . ARG A 1 87 ? -5.960 4.650 -0.771 1.00 96.94 87 ARG A CA 1
ATOM 713 C C . ARG A 1 87 ? -6.799 3.411 -0.517 1.00 96.94 87 ARG A C 1
ATOM 715 O O . ARG A 1 87 ? -7.898 3.537 0.017 1.00 96.94 87 ARG A O 1
ATOM 722 N N . LYS A 1 88 ? -6.288 2.222 -0.839 1.00 98.50 88 LYS A N 1
ATOM 723 C CA . LYS A 1 88 ? -7.063 0.985 -0.697 1.00 98.50 88 LYS A CA 1
ATOM 724 C C . LYS A 1 88 ? -7.289 0.605 0.764 1.00 98.50 88 LYS A C 1
ATOM 726 O O . LYS A 1 88 ? -8.421 0.346 1.166 1.00 98.50 88 LYS A O 1
ATOM 731 N N . TRP A 1 89 ? -6.225 0.612 1.572 1.00 98.69 89 TRP A N 1
ATOM 732 C CA . TRP A 1 89 ? -6.308 0.174 2.967 1.00 98.69 89 TRP A CA 1
ATOM 733 C C . TRP A 1 89 ? -7.320 0.964 3.815 1.00 98.69 89 TRP A C 1
ATOM 735 O O . TRP A 1 89 ? -8.124 0.314 4.479 1.00 98.69 89 TRP A O 1
ATOM 745 N N . PRO A 1 90 ? -7.364 2.315 3.789 1.00 98.62 90 PRO A N 1
ATOM 746 C CA . PRO A 1 90 ? -8.360 3.063 4.558 1.00 98.62 90 PRO A CA 1
ATOM 747 C C . PRO A 1 90 ? -9.808 2.655 4.253 1.00 98.62 90 PRO A C 1
ATOM 749 O O . PRO A 1 90 ? -10.612 2.558 5.176 1.00 98.62 90 PRO A O 1
ATOM 752 N N . ILE A 1 91 ? -10.136 2.367 2.985 1.00 98.69 91 ILE A N 1
ATOM 753 C CA . ILE A 1 91 ? -11.478 1.911 2.586 1.00 98.69 91 ILE A CA 1
ATOM 754 C C . ILE A 1 91 ? -11.779 0.542 3.203 1.00 98.69 91 ILE A C 1
ATOM 756 O O . ILE A 1 91 ? -12.816 0.371 3.840 1.00 98.69 91 ILE A O 1
ATOM 760 N N . LEU A 1 92 ? -10.860 -0.418 3.056 1.00 98.69 92 LEU A N 1
ATOM 761 C CA . LEU A 1 92 ? -11.026 -1.767 3.605 1.00 98.69 92 LEU A CA 1
ATOM 762 C C . LEU A 1 92 ? -11.139 -1.750 5.133 1.00 98.69 92 LEU A C 1
ATOM 764 O O . LEU A 1 92 ? -12.001 -2.421 5.691 1.00 98.69 92 LEU A O 1
ATOM 768 N N . PHE A 1 93 ? -10.298 -0.962 5.804 1.00 98.62 93 PHE A N 1
ATOM 769 C CA . PHE A 1 93 ? -10.294 -0.826 7.258 1.00 98.62 93 PHE A CA 1
ATOM 770 C C . PHE A 1 93 ? -11.597 -0.214 7.785 1.00 98.62 93 PHE A C 1
ATOM 772 O O . PHE A 1 93 ? -12.178 -0.725 8.740 1.00 98.62 93 PHE A O 1
ATOM 779 N N . ALA A 1 94 ? -12.098 0.845 7.142 1.00 98.69 94 ALA A N 1
ATOM 780 C CA . ALA A 1 94 ? -13.400 1.410 7.484 1.00 98.69 94 ALA A CA 1
ATOM 781 C C . ALA A 1 94 ? -14.534 0.407 7.216 1.00 98.69 94 ALA A C 1
ATOM 783 O O . ALA A 1 94 ? -15.413 0.247 8.057 1.00 98.69 94 ALA A O 1
ATOM 784 N N . GLY A 1 95 ? -14.475 -0.329 6.101 1.00 98.44 95 GLY A N 1
ATOM 785 C CA . GLY A 1 95 ? -15.417 -1.406 5.799 1.00 98.44 95 GLY A CA 1
ATOM 786 C C . GLY A 1 95 ? -15.441 -2.498 6.869 1.00 98.44 95 GLY A C 1
ATOM 787 O O . GLY A 1 95 ? -16.521 -2.930 7.257 1.00 98.44 95 GLY A O 1
ATOM 788 N N . LEU A 1 96 ? -14.275 -2.894 7.385 1.00 97.62 96 LEU A N 1
ATOM 789 C CA . LEU A 1 96 ? -14.150 -3.867 8.471 1.00 97.62 96 LEU A CA 1
ATOM 790 C C . LEU A 1 96 ? -14.838 -3.379 9.753 1.00 97.62 96 LEU A C 1
ATOM 792 O O . LEU A 1 96 ? -15.621 -4.115 10.345 1.00 97.62 96 LEU A O 1
ATOM 796 N N . LEU A 1 97 ? -14.575 -2.139 10.176 1.00 97.25 97 LEU A N 1
ATOM 797 C CA . LEU A 1 97 ? -15.132 -1.598 11.422 1.00 97.25 97 LEU A CA 1
ATOM 798 C C . LEU A 1 97 ? -16.625 -1.277 11.339 1.00 97.25 97 LEU A C 1
ATOM 800 O O . LEU A 1 97 ? -17.327 -1.359 12.343 1.00 97.25 97 LEU A O 1
ATOM 804 N N . LEU A 1 98 ? -17.106 -0.912 10.152 1.00 97.81 98 LEU A N 1
ATOM 805 C CA . LEU A 1 98 ? -18.513 -0.601 9.897 1.00 97.81 98 LEU A CA 1
ATOM 806 C C . LEU A 1 98 ? -19.316 -1.825 9.433 1.00 97.81 98 LEU A C 1
ATOM 808 O O . LEU A 1 98 ? -20.509 -1.694 9.172 1.00 97.81 98 LEU A O 1
ATOM 812 N N . ASN A 1 99 ? -18.672 -2.990 9.288 1.00 96.62 99 ASN A N 1
ATOM 813 C CA . ASN A 1 99 ? -19.241 -4.194 8.677 1.00 96.62 99 ASN A CA 1
ATOM 814 C C . ASN A 1 99 ? -19.914 -3.915 7.312 1.00 96.62 99 ASN A C 1
ATOM 816 O O . ASN A 1 99 ? -21.007 -4.396 7.017 1.00 96.62 99 ASN A O 1
ATOM 820 N N . HIS A 1 100 ? -19.275 -3.090 6.477 1.00 97.75 100 HIS A N 1
ATOM 821 C CA . HIS A 1 100 ? -19.826 -2.636 5.201 1.00 97.75 100 HIS A CA 1
ATOM 822 C C . HIS A 1 100 ? -19.223 -3.416 4.024 1.00 97.75 100 HIS A C 1
ATOM 824 O O . HIS A 1 100 ? -18.109 -3.134 3.564 1.00 97.75 100 HIS A O 1
ATOM 830 N N . ASP A 1 101 ? -20.003 -4.346 3.467 1.00 96.75 101 ASP A N 1
ATOM 831 C CA . ASP A 1 101 ? -19.563 -5.273 2.418 1.00 96.75 101 ASP A CA 1
ATOM 832 C C . ASP A 1 101 ? -18.939 -4.582 1.196 1.00 96.75 101 ASP A C 1
ATOM 834 O O . ASP A 1 101 ? -17.814 -4.888 0.803 1.00 96.75 101 ASP A O 1
ATOM 838 N N . GLY A 1 102 ? -19.610 -3.565 0.647 1.00 97.00 102 GLY A N 1
ATOM 839 C CA . GLY A 1 102 ? -19.122 -2.856 -0.542 1.00 97.00 102 GLY A CA 1
ATOM 840 C C . GLY A 1 102 ? -17.784 -2.132 -0.342 1.00 97.00 102 GLY A C 1
ATOM 841 O O . GLY A 1 102 ? -17.053 -1.929 -1.305 1.00 97.00 102 GLY A O 1
ATOM 842 N N . MET A 1 103 ? -17.428 -1.791 0.903 1.00 98.50 103 MET A N 1
ATOM 843 C CA . MET A 1 103 ? -16.141 -1.168 1.230 1.00 98.50 103 MET A CA 1
ATOM 844 C C . MET A 1 103 ? -15.073 -2.246 1.385 1.00 98.50 103 MET A C 1
ATOM 846 O O . MET A 1 103 ? -13.994 -2.116 0.817 1.00 98.50 103 MET A O 1
ATOM 850 N N . MET A 1 104 ? -15.390 -3.344 2.082 1.00 98.25 104 MET A N 1
ATOM 851 C CA . MET A 1 104 ? -14.497 -4.502 2.204 1.00 98.25 104 MET A CA 1
ATOM 852 C C . MET A 1 104 ? -14.218 -5.180 0.854 1.00 98.25 104 MET A C 1
ATOM 854 O O . MET A 1 104 ? -13.156 -5.759 0.670 1.00 98.25 104 MET A O 1
ATOM 858 N N . ARG A 1 105 ? -15.149 -5.104 -0.103 1.00 97.19 105 ARG A N 1
ATOM 859 C CA . ARG A 1 105 ? -15.032 -5.662 -1.462 1.00 97.19 105 ARG A CA 1
ATOM 860 C C . ARG A 1 105 ? -14.975 -4.567 -2.534 1.00 97.19 105 ARG A C 1
ATOM 862 O O . ARG A 1 105 ? -15.465 -4.765 -3.648 1.00 97.19 105 ARG A O 1
ATOM 869 N N . VAL A 1 106 ? -14.408 -3.404 -2.195 1.00 97.81 106 VAL A N 1
ATOM 870 C CA . VAL A 1 106 ? -14.352 -2.236 -3.087 1.00 97.81 106 VAL A CA 1
ATOM 871 C C . VAL A 1 106 ? -13.729 -2.587 -4.443 1.00 97.81 106 VAL A C 1
ATOM 873 O O . VAL A 1 106 ? -12.657 -3.187 -4.522 1.00 97.81 106 VAL A O 1
ATOM 876 N N . LYS A 1 107 ? -14.403 -2.190 -5.530 1.00 95.94 107 LYS A N 1
ATOM 877 C CA . LYS A 1 107 ? -13.950 -2.398 -6.913 1.00 95.94 107 LYS A CA 1
ATOM 878 C C . LYS A 1 107 ? -13.520 -1.069 -7.528 1.00 95.94 107 LYS A C 1
ATOM 880 O O . LYS A 1 107 ? -14.361 -0.249 -7.879 1.00 95.94 107 LYS A O 1
ATOM 885 N N . ALA A 1 108 ? -12.213 -0.878 -7.650 1.00 97.00 108 ALA A N 1
ATOM 886 C CA . ALA A 1 108 ? -11.578 0.282 -8.268 1.00 97.00 108 ALA A CA 1
ATOM 887 C C . ALA A 1 108 ? -10.159 -0.093 -8.714 1.00 97.00 108 ALA A C 1
ATOM 889 O O . ALA A 1 108 ? -9.663 -1.174 -8.388 1.00 97.00 108 ALA A O 1
ATOM 890 N N . THR A 1 109 ? -9.477 0.803 -9.417 1.00 96.25 109 THR A N 1
ATOM 891 C CA . THR A 1 109 ? -8.037 0.680 -9.638 1.00 96.25 109 THR A CA 1
ATOM 892 C C . THR A 1 109 ? -7.282 1.265 -8.460 1.00 96.25 109 THR A C 1
ATOM 894 O O . THR A 1 109 ? 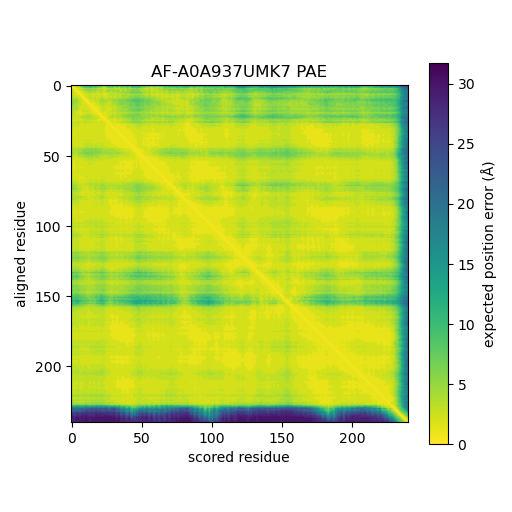-7.470 2.437 -8.124 1.00 96.25 109 THR A O 1
ATOM 897 N N . PHE A 1 110 ? -6.375 0.475 -7.901 1.00 98.06 110 PHE A N 1
ATOM 898 C CA . PHE A 1 110 ? -5.440 0.924 -6.884 1.00 98.06 110 PHE A CA 1
ATOM 899 C C . PHE A 1 110 ? -4.011 0.697 -7.359 1.00 98.06 110 PHE A C 1
ATOM 901 O O . PHE A 1 110 ? -3.702 -0.315 -7.997 1.00 98.06 110 PHE A O 1
ATOM 908 N N . GLN A 1 111 ? -3.134 1.646 -7.043 1.00 97.75 111 GLN A N 1
ATOM 909 C CA . GLN A 1 111 ? -1.738 1.601 -7.451 1.00 97.75 111 GLN A CA 1
ATOM 910 C C . GLN A 1 111 ? -1.031 0.372 -6.870 1.00 97.75 111 GLN A C 1
ATOM 912 O O . GLN A 1 111 ? -0.277 -0.273 -7.588 1.00 97.75 111 GLN A O 1
ATOM 917 N N . GLU A 1 112 ? -1.309 0.010 -5.618 1.00 97.75 112 GLU A N 1
ATOM 918 C CA . GLU A 1 112 ? -0.764 -1.190 -4.976 1.00 97.75 112 GLU A CA 1
ATOM 919 C C . GLU A 1 112 ? -1.029 -2.461 -5.788 1.00 97.75 112 GLU A C 1
ATOM 921 O O . GLU A 1 112 ? -0.140 -3.302 -5.946 1.00 97.75 112 GLU A O 1
ATOM 926 N N . ASP A 1 113 ? -2.240 -2.575 -6.337 1.00 98.31 113 ASP A N 1
ATOM 927 C CA . ASP A 1 113 ? -2.644 -3.742 -7.110 1.00 98.31 113 ASP A CA 1
ATOM 928 C C . ASP A 1 113 ? -2.030 -3.707 -8.513 1.00 98.31 113 ASP A C 1
ATOM 930 O O . ASP A 1 113 ? -1.450 -4.680 -8.979 1.00 98.31 113 ASP A O 1
ATOM 934 N N . GLN A 1 114 ? -2.097 -2.559 -9.190 1.00 98.38 114 GLN A N 1
ATOM 935 C CA . GLN A 1 114 ? -1.604 -2.433 -10.563 1.00 98.38 114 GLN A CA 1
ATOM 936 C C . GLN A 1 114 ? -0.075 -2.434 -10.680 1.00 98.38 114 GLN A C 1
ATOM 938 O O . GLN A 1 114 ? 0.449 -2.642 -11.774 1.00 98.38 114 GLN A O 1
ATOM 943 N N . GLN A 1 115 ? 0.643 -2.183 -9.586 1.00 98.44 115 GLN A N 1
ATOM 944 C CA . GLN A 1 115 ? 2.103 -2.209 -9.556 1.00 98.44 115 GLN A CA 1
ATOM 945 C C . GLN A 1 115 ? 2.682 -3.536 -9.079 1.00 98.44 115 GLN A C 1
ATOM 947 O O . GLN A 1 115 ? 3.901 -3.658 -9.041 1.00 98.44 115 GLN A O 1
ATOM 952 N N . THR A 1 116 ? 1.861 -4.526 -8.725 1.00 98.69 116 THR A N 1
ATOM 953 C CA . THR A 1 116 ? 2.341 -5.841 -8.285 1.00 98.69 116 THR A CA 1
ATOM 954 C C . THR A 1 116 ? 1.686 -6.955 -9.086 1.00 98.69 116 THR A C 1
ATOM 956 O O . THR A 1 116 ? 0.479 -6.953 -9.310 1.00 98.69 116 THR A O 1
ATOM 959 N N . TYR A 1 117 ? 2.481 -7.914 -9.550 1.00 98.44 117 TYR A N 1
ATOM 960 C CA . TYR A 1 117 ? 2.005 -8.991 -10.420 1.00 98.44 117 TYR A CA 1
ATOM 961 C C . TYR A 1 117 ? 2.840 -10.256 -10.237 1.00 98.44 117 TYR A C 1
ATOM 963 O O . TYR A 1 117 ? 3.924 -10.217 -9.658 1.00 98.44 117 TYR A O 1
ATOM 971 N N . TYR A 1 118 ? 2.340 -11.394 -10.714 1.00 98.56 118 TYR A N 1
ATOM 972 C CA . TYR A 1 118 ? 3.163 -12.593 -10.837 1.00 98.56 118 TYR A CA 1
ATOM 973 C C . TYR A 1 118 ? 3.807 -12.643 -12.218 1.00 98.56 118 TYR A C 1
ATOM 975 O O . TYR A 1 118 ? 3.115 -12.508 -13.224 1.00 98.56 118 TYR A O 1
ATOM 983 N N . GLY A 1 119 ? 5.115 -12.873 -12.252 1.00 97.62 119 GLY A N 1
ATOM 984 C CA . GLY A 1 119 ? 5.906 -12.975 -13.473 1.00 97.62 119 GLY A CA 1
ATOM 985 C C . GLY A 1 119 ? 7.157 -13.817 -13.253 1.00 97.62 119 GLY A C 1
ATOM 986 O O . GLY A 1 119 ? 7.274 -14.535 -12.254 1.00 97.62 119 GLY A O 1
ATOM 987 N N . LYS A 1 120 ? 8.096 -13.733 -14.197 1.00 97.88 120 LYS A N 1
ATOM 988 C CA . LYS A 1 120 ? 9.387 -14.425 -14.121 1.00 97.88 120 LYS A CA 1
ATOM 989 C C . LYS A 1 120 ? 10.504 -13.394 -14.010 1.00 97.88 120 LYS A C 1
ATOM 991 O O . LYS A 1 120 ? 11.037 -12.940 -15.015 1.00 97.88 120 LYS A O 1
ATOM 996 N N . GLY A 1 121 ? 10.844 -13.031 -12.777 1.00 97.69 121 GLY A N 1
ATOM 997 C CA . GLY A 1 121 ? 11.927 -12.092 -12.508 1.00 97.69 121 GLY A CA 1
ATOM 998 C C . GLY A 1 121 ? 13.260 -12.626 -13.021 1.00 97.69 121 GLY A C 1
ATOM 999 O O . GLY A 1 121 ? 13.491 -13.840 -13.015 1.00 97.69 121 GLY A O 1
ATOM 1000 N N . SER A 1 122 ? 14.156 -11.728 -13.423 1.00 96.88 122 SER A N 1
ATOM 1001 C CA . SER A 1 122 ? 15.457 -12.084 -14.007 1.00 96.88 122 SER A CA 1
ATOM 1002 C C . SER A 1 122 ? 16.345 -12.918 -13.083 1.00 96.88 122 SER A C 1
ATOM 1004 O O . SER A 1 122 ? 17.216 -13.644 -13.554 1.00 96.88 122 SER A O 1
ATOM 1006 N N . ARG A 1 123 ? 16.092 -12.887 -11.767 1.00 95.25 123 ARG A N 1
ATOM 1007 C CA . ARG A 1 123 ? 16.780 -13.713 -10.760 1.00 95.25 123 ARG A CA 1
ATOM 1008 C C . ARG A 1 123 ? 15.855 -14.750 -10.110 1.00 95.25 123 ARG A C 1
ATOM 1010 O O . ARG A 1 123 ? 16.094 -15.176 -8.984 1.00 95.25 123 ARG A O 1
ATOM 1017 N N . GLY A 1 124 ? 14.779 -15.143 -10.794 1.00 96.12 124 GLY A N 1
ATOM 1018 C CA . GLY A 1 124 ? 13.842 -16.177 -10.342 1.00 96.12 124 GLY A CA 1
ATOM 1019 C C . GLY A 1 124 ? 12.759 -15.699 -9.369 1.00 96.12 124 GLY A C 1
ATOM 1020 O O . GLY A 1 124 ? 12.028 -16.521 -8.817 1.00 96.12 124 GLY A O 1
ATOM 1021 N N . GLN A 1 125 ? 12.620 -14.390 -9.144 1.00 97.56 125 GLN A N 1
ATOM 1022 C CA . GLN A 1 125 ? 11.526 -13.852 -8.337 1.00 97.56 125 GLN A CA 1
ATOM 1023 C C . GLN A 1 125 ? 10.171 -14.112 -9.013 1.00 97.56 125 GLN A C 1
ATOM 1025 O O . GLN A 1 125 ? 10.045 -13.977 -10.227 1.00 97.56 125 GLN A O 1
ATOM 1030 N N . LYS A 1 126 ? 9.140 -14.439 -8.224 1.00 98.00 126 LYS A N 1
ATOM 1031 C CA . LYS A 1 126 ? 7.777 -14.685 -8.732 1.00 98.00 126 LYS A CA 1
ATOM 1032 C C . LYS A 1 126 ? 6.855 -13.472 -8.605 1.00 98.00 126 LYS A C 1
ATOM 1034 O O . LYS A 1 126 ? 6.189 -13.108 -9.563 1.00 98.00 126 LYS A O 1
ATOM 1039 N N . ALA A 1 127 ? 6.767 -12.875 -7.417 1.00 98.50 127 ALA A N 1
ATOM 1040 C CA . ALA A 1 127 ? 5.961 -11.675 -7.187 1.00 98.50 127 ALA A CA 1
ATOM 1041 C C . ALA A 1 127 ? 6.797 -10.453 -7.549 1.00 98.50 127 ALA A C 1
ATOM 1043 O O . ALA A 1 127 ? 7.779 -10.194 -6.859 1.00 98.50 127 ALA A O 1
ATOM 1044 N N . LEU A 1 128 ? 6.454 -9.774 -8.639 1.00 98.62 128 LEU A N 1
ATOM 1045 C CA . LEU A 1 128 ? 7.205 -8.688 -9.259 1.00 98.62 128 LEU A CA 1
ATOM 1046 C C . LEU A 1 128 ? 6.530 -7.329 -9.075 1.00 98.62 128 LEU A C 1
ATOM 1048 O O . LEU A 1 128 ? 5.343 -7.249 -8.753 1.00 98.62 128 LEU A O 1
ATOM 1052 N N . TRP A 1 129 ? 7.298 -6.267 -9.321 1.00 98.50 129 TRP A N 1
ATOM 1053 C CA . TRP A 1 129 ? 6.819 -4.889 -9.354 1.00 98.50 129 TRP A CA 1
ATOM 1054 C C . TRP A 1 129 ? 6.914 -4.263 -10.742 1.00 98.50 129 TRP A C 1
ATOM 1056 O O . TRP A 1 129 ? 7.847 -4.526 -11.499 1.00 98.50 129 TRP A O 1
ATOM 1066 N N . THR A 1 130 ? 5.958 -3.398 -11.067 1.00 97.56 130 THR A N 1
ATOM 1067 C CA . THR A 1 130 ? 5.951 -2.590 -12.291 1.00 97.56 130 THR A CA 1
ATOM 1068 C C . THR A 1 130 ? 5.625 -1.134 -11.983 1.00 97.56 130 THR A C 1
ATOM 1070 O O . THR A 1 130 ? 4.846 -0.844 -11.078 1.00 97.56 130 THR A O 1
ATOM 1073 N N . ILE A 1 131 ? 6.173 -0.192 -12.757 1.00 95.88 131 ILE A N 1
ATOM 1074 C CA . ILE A 1 131 ? 5.869 1.235 -12.572 1.00 95.88 131 ILE A CA 1
ATOM 1075 C C . ILE A 1 131 ? 4.417 1.571 -12.912 1.00 95.88 131 ILE A C 1
ATOM 1077 O O . ILE A 1 131 ? 3.807 2.407 -12.242 1.00 95.88 131 ILE A O 1
ATOM 1081 N N . ALA A 1 132 ? 3.885 0.935 -13.953 1.00 95.44 132 ALA A N 1
ATOM 1082 C CA . ALA A 1 132 ? 2.500 0.989 -14.391 1.00 95.44 132 ALA A CA 1
ATOM 1083 C C . ALA A 1 132 ? 2.311 -0.011 -15.549 1.00 95.44 132 ALA A C 1
ATOM 1085 O O . ALA A 1 132 ? 3.205 -0.105 -16.397 1.00 95.44 132 ALA A O 1
ATOM 1086 N N . PRO A 1 133 ? 1.145 -0.673 -15.676 1.00 93.06 133 PRO A N 1
ATOM 1087 C CA . PRO A 1 133 ? 0.895 -1.667 -16.727 1.00 93.06 133 PRO A CA 1
ATOM 1088 C C . PRO A 1 133 ? 1.097 -1.169 -18.167 1.00 93.06 133 PRO A C 1
ATOM 1090 O O . PRO A 1 133 ? 1.420 -1.956 -19.048 1.00 93.06 133 PRO A O 1
ATOM 1093 N N . GLY A 1 134 ? 0.922 0.131 -18.427 1.00 90.00 134 GLY A N 1
ATOM 1094 C CA . GLY A 1 134 ? 1.098 0.729 -19.757 1.00 90.00 134 GLY A CA 1
ATOM 1095 C C . GLY A 1 134 ? 2.491 1.304 -20.033 1.00 90.00 134 GLY A C 1
ATOM 1096 O O . GLY A 1 134 ? 2.712 1.855 -21.108 1.00 90.00 134 GLY A O 1
ATOM 1097 N N . ASN A 1 135 ? 3.429 1.237 -19.083 1.00 93.06 135 ASN A N 1
ATOM 1098 C CA . ASN A 1 135 ? 4.737 1.870 -19.251 1.00 93.06 135 ASN A CA 1
ATOM 1099 C C . ASN A 1 135 ? 5.661 1.051 -20.174 1.00 93.06 135 ASN A C 1
ATOM 1101 O O . ASN A 1 135 ? 5.540 -0.172 -20.273 1.00 93.06 135 ASN A O 1
ATOM 1105 N N . ALA A 1 136 ? 6.605 1.722 -20.835 1.00 92.25 136 ALA A N 1
ATOM 1106 C CA . ALA A 1 136 ? 7.599 1.094 -21.704 1.00 92.25 136 ALA A CA 1
ATOM 1107 C C . ALA A 1 136 ? 8.564 0.180 -20.930 1.00 92.25 136 ALA A C 1
ATOM 1109 O O . ALA A 1 136 ? 8.961 -0.865 -21.429 1.00 92.25 136 ALA A O 1
ATOM 1110 N N . ASN A 1 137 ? 8.892 0.532 -19.687 1.00 93.12 137 ASN A N 1
ATOM 1111 C CA . ASN A 1 137 ? 9.768 -0.240 -18.799 1.00 93.12 137 ASN A CA 1
ATOM 1112 C C . ASN A 1 137 ? 8.982 -1.132 -17.813 1.00 93.12 137 ASN A C 1
ATOM 1114 O O . ASN A 1 137 ? 9.509 -1.515 -16.771 1.00 93.12 137 ASN A O 1
ATOM 1118 N N . ARG A 1 138 ? 7.715 -1.461 -18.108 1.00 94.00 138 ARG A N 1
ATOM 1119 C CA . ARG A 1 138 ? 6.819 -2.183 -17.184 1.00 94.00 138 ARG A CA 1
ATOM 1120 C C . ARG A 1 138 ? 7.325 -3.561 -16.736 1.00 94.00 138 ARG A C 1
ATOM 1122 O O . ARG A 1 138 ? 6.929 -4.009 -15.666 1.00 94.00 138 ARG A O 1
ATOM 1129 N N . CYS A 1 139 ? 8.178 -4.204 -17.528 1.00 94.50 139 CYS A N 1
ATOM 1130 C CA . CYS A 1 139 ? 8.755 -5.520 -17.241 1.00 94.50 139 CYS A CA 1
ATOM 1131 C C . CYS A 1 139 ? 10.222 -5.420 -16.789 1.00 94.50 139 CYS A C 1
ATOM 1133 O O . CYS A 1 139 ? 10.987 -6.351 -17.017 1.00 94.50 139 CYS A O 1
ATOM 1135 N N . HIS A 1 140 ? 10.664 -4.299 -16.198 1.00 96.62 140 HIS A N 1
ATOM 1136 C CA . HIS A 1 140 ? 12.090 -4.132 -15.872 1.00 96.62 140 HIS A CA 1
ATOM 1137 C C . HIS A 1 140 ? 12.603 -5.214 -14.916 1.00 96.62 140 HIS A C 1
ATOM 1139 O O . HIS A 1 140 ? 13.736 -5.649 -15.070 1.00 96.62 140 HIS A O 1
ATOM 1145 N N . GLU A 1 141 ? 11.782 -5.721 -13.992 1.00 97.25 141 GLU A N 1
ATOM 1146 C CA . GLU A 1 141 ? 12.187 -6.829 -13.111 1.00 97.25 141 GLU A CA 1
ATOM 1147 C C . GLU A 1 141 ? 12.367 -8.178 -13.822 1.00 97.25 141 GLU A C 1
ATOM 1149 O O . GLU A 1 141 ? 13.020 -9.066 -13.277 1.00 97.25 141 GLU A O 1
ATOM 1154 N N . GLU A 1 142 ? 11.802 -8.350 -15.017 1.00 97.06 142 GLU A N 1
ATOM 1155 C CA . GLU A 1 142 ? 11.988 -9.546 -15.851 1.00 97.06 142 GLU A CA 1
ATOM 1156 C C . GLU A 1 142 ? 13.261 -9.449 -16.705 1.00 97.06 142 GLU A C 1
ATOM 1158 O O . GLU A 1 142 ? 13.781 -10.464 -17.165 1.00 97.06 142 GLU A O 1
ATOM 1163 N N . ALA A 1 143 ? 13.789 -8.235 -16.890 1.00 95.75 143 ALA A N 1
ATOM 1164 C CA . ALA A 1 143 ? 15.031 -7.977 -17.605 1.00 95.75 143 ALA A CA 1
ATOM 1165 C C . ALA A 1 143 ? 16.256 -8.109 -16.686 1.00 95.75 143 ALA A C 1
ATOM 1167 O O . ALA A 1 143 ? 16.184 -7.887 -15.471 1.00 95.75 143 ALA A O 1
ATOM 1168 N N . ASP A 1 144 ? 17.401 -8.452 -17.281 1.00 95.50 144 ASP A N 1
ATOM 1169 C CA . ASP A 1 144 ? 18.687 -8.441 -16.585 1.00 95.50 144 ASP A CA 1
ATOM 1170 C C . ASP A 1 144 ? 18.976 -7.017 -16.064 1.00 95.50 144 ASP A C 1
ATOM 1172 O O . ASP A 1 144 ? 18.918 -6.069 -16.860 1.00 95.50 144 ASP A O 1
ATOM 1176 N N . PRO A 1 145 ? 19.271 -6.831 -14.761 1.00 95.56 145 PRO A N 1
ATOM 1177 C CA . PRO A 1 145 ? 19.592 -5.524 -14.200 1.00 95.56 145 PRO A CA 1
ATOM 1178 C C . PRO A 1 145 ? 20.707 -4.767 -14.926 1.00 95.56 145 PRO A C 1
ATOM 1180 O O . PRO A 1 145 ? 20.657 -3.536 -14.971 1.00 95.56 145 PRO A O 1
ATOM 1183 N N . ASP A 1 146 ? 21.651 -5.466 -15.560 1.00 96.25 146 ASP A N 1
ATOM 1184 C CA . ASP A 1 146 ? 22.736 -4.840 -16.326 1.00 96.25 146 ASP A CA 1
ATOM 1185 C C . ASP A 1 146 ? 22.220 -4.139 -17.599 1.00 96.25 146 ASP A C 1
ATOM 1187 O O . ASP A 1 146 ? 22.859 -3.233 -18.136 1.00 96.25 146 ASP A O 1
ATOM 1191 N N . THR A 1 147 ? 21.008 -4.479 -18.050 1.00 95.19 147 THR A N 1
ATOM 1192 C CA . THR A 1 147 ? 20.342 -3.850 -19.204 1.00 95.19 147 THR A CA 1
ATOM 1193 C C . THR A 1 147 ? 19.406 -2.704 -18.819 1.00 95.19 147 THR A C 1
ATOM 1195 O O . THR A 1 147 ? 18.894 -2.002 -19.690 1.00 95.19 147 THR A O 1
ATOM 1198 N N . TRP A 1 148 ? 19.177 -2.447 -17.526 1.00 95.56 148 TRP A N 1
ATOM 1199 C CA . TRP A 1 148 ? 18.181 -1.466 -17.073 1.00 95.56 148 TRP A CA 1
ATOM 1200 C C . TRP A 1 148 ? 18.411 -0.039 -17.575 1.00 95.56 148 TRP A C 1
ATOM 1202 O O . TRP A 1 148 ? 17.451 0.729 -17.672 1.00 95.56 148 TRP A O 1
ATOM 1212 N N . ALA A 1 149 ? 19.652 0.338 -17.887 1.00 94.44 149 ALA A N 1
ATOM 1213 C CA . ALA A 1 149 ? 19.964 1.662 -18.419 1.00 94.44 149 ALA A CA 1
ATOM 1214 C C . ALA A 1 149 ? 19.377 1.886 -19.824 1.00 94.44 149 ALA A C 1
ATOM 1216 O O . ALA A 1 149 ? 18.960 3.002 -20.142 1.00 94.44 149 ALA A O 1
ATOM 1217 N N . THR A 1 150 ? 19.309 0.828 -20.636 1.00 93.25 150 THR A N 1
ATOM 1218 C CA . THR A 1 150 ? 18.878 0.856 -22.042 1.00 93.25 150 THR A CA 1
ATOM 1219 C C . THR A 1 150 ? 17.536 0.155 -22.279 1.00 93.25 150 THR A C 1
ATOM 1221 O O . THR A 1 150 ? 16.933 0.333 -23.334 1.00 93.25 150 THR A O 1
ATOM 1224 N N . PHE A 1 151 ? 17.024 -0.596 -21.302 1.00 92.62 151 PHE A N 1
ATOM 1225 C CA . PHE A 1 151 ? 15.706 -1.228 -21.342 1.00 92.62 151 PHE A CA 1
ATOM 1226 C C . PHE A 1 151 ? 14.588 -0.206 -21.102 1.00 92.62 151 PHE A C 1
ATOM 1228 O O . PHE A 1 151 ? 14.454 0.299 -19.987 1.00 92.62 151 PHE A O 1
ATOM 1235 N N . GLY A 1 152 ? 13.760 0.082 -22.111 1.00 90.31 152 GLY A N 1
ATOM 1236 C CA . GLY A 1 152 ? 12.633 1.015 -22.011 1.00 90.31 152 GLY A CA 1
ATOM 1237 C C . GLY A 1 152 ? 12.425 1.842 -23.281 1.00 90.31 152 GLY A C 1
ATOM 1238 O O . GLY A 1 152 ? 12.585 1.324 -24.383 1.00 90.31 152 GLY A O 1
ATOM 1239 N N . ASP A 1 153 ? 12.052 3.119 -23.130 1.00 90.75 153 ASP A N 1
ATOM 1240 C CA . ASP A 1 153 ? 11.898 4.057 -24.254 1.00 90.75 153 ASP A CA 1
ATOM 1241 C C . ASP A 1 153 ? 12.994 5.139 -24.323 1.00 90.75 153 ASP A C 1
ATOM 1243 O O . ASP A 1 153 ? 13.722 5.405 -23.365 1.00 90.75 153 ASP A O 1
ATOM 1247 N N . GLN A 1 154 ? 13.078 5.813 -25.475 1.00 86.44 154 GLN A N 1
ATOM 1248 C CA . GLN A 1 154 ? 14.046 6.887 -25.739 1.00 86.44 154 GLN A CA 1
ATOM 1249 C C . GLN A 1 154 ? 13.770 8.187 -24.957 1.00 86.44 154 GLN A C 1
ATOM 1251 O O . GLN A 1 154 ? 14.575 9.111 -24.998 1.00 86.44 154 GLN A O 1
ATOM 1256 N N . ARG A 1 155 ? 12.651 8.282 -24.225 1.00 86.75 155 ARG A N 1
ATOM 1257 C CA . ARG A 1 155 ? 12.279 9.462 -23.418 1.00 86.75 155 ARG A CA 1
ATOM 1258 C C . ARG A 1 155 ? 12.806 9.363 -21.982 1.00 86.75 155 ARG A C 1
ATOM 1260 O O . ARG A 1 155 ? 12.383 10.122 -21.111 1.00 86.75 155 ARG A O 1
ATOM 1267 N N . GLY A 1 156 ? 13.688 8.399 -21.714 1.00 85.88 156 GLY A N 1
ATOM 1268 C CA . GLY A 1 156 ? 14.251 8.152 -20.389 1.00 85.88 156 GLY A CA 1
ATOM 1269 C C . GLY A 1 156 ? 13.314 7.386 -19.453 1.00 85.88 156 GLY A C 1
ATOM 1270 O O . GLY A 1 156 ? 13.547 7.365 -18.243 1.00 85.88 156 GLY A O 1
ATOM 1271 N N . ASN A 1 157 ? 12.252 6.747 -19.963 1.00 91.06 157 ASN A N 1
ATOM 1272 C CA . ASN A 1 157 ? 11.498 5.763 -19.186 1.00 91.06 157 ASN A CA 1
ATOM 1273 C C . ASN A 1 157 ? 12.175 4.400 -19.311 1.00 91.06 157 ASN A C 1
ATOM 1275 O O . ASN A 1 157 ? 11.719 3.538 -20.060 1.00 91.06 157 ASN A O 1
ATOM 1279 N N . ASN A 1 158 ? 13.278 4.228 -18.580 1.00 95.75 158 ASN A N 1
ATOM 1280 C CA . ASN A 1 158 ? 14.085 3.011 -18.588 1.00 95.75 158 ASN A CA 1
ATOM 1281 C C . ASN A 1 158 ? 13.971 2.200 -17.285 1.00 95.75 158 ASN A C 1
ATOM 1283 O O . ASN A 1 158 ? 13.348 2.641 -16.314 1.00 95.75 158 ASN A O 1
ATOM 1287 N N . GLY A 1 159 ? 14.562 1.008 -17.252 1.00 97.00 159 GLY A N 1
ATOM 1288 C CA . GLY A 1 159 ? 14.559 0.120 -16.089 1.00 97.00 159 GLY A CA 1
ATOM 1289 C C . GLY A 1 159 ? 15.133 0.761 -14.822 1.00 97.00 159 GLY A C 1
ATOM 1290 O O . GLY A 1 159 ? 14.578 0.562 -13.744 1.00 97.00 159 GLY A O 1
ATOM 1291 N N . LEU A 1 160 ? 16.161 1.613 -14.936 1.00 96.56 160 LEU A N 1
ATOM 1292 C CA . LEU A 1 160 ? 16.724 2.331 -13.781 1.00 96.56 160 LEU A CA 1
ATOM 1293 C C . LEU A 1 160 ? 15.698 3.266 -13.134 1.00 96.56 160 LEU A C 1
ATOM 1295 O O . LEU A 1 160 ? 15.567 3.306 -11.908 1.00 96.56 160 LEU A O 1
ATOM 1299 N N . LYS A 1 161 ? 14.928 3.993 -13.952 1.00 95.62 161 LYS A N 1
ATOM 1300 C CA . LYS A 1 161 ? 13.838 4.846 -13.468 1.00 95.62 161 LYS A CA 1
ATOM 1301 C C . LYS A 1 161 ? 12.751 4.020 -12.782 1.00 95.62 161 LYS A C 1
ATOM 1303 O O . LYS A 1 161 ? 12.285 4.413 -11.713 1.00 95.62 161 LYS A O 1
ATOM 1308 N N . ALA A 1 162 ? 12.355 2.888 -13.370 1.00 96.94 162 ALA A N 1
ATOM 1309 C CA . ALA A 1 162 ? 11.379 1.986 -12.757 1.00 96.94 162 ALA A CA 1
ATOM 1310 C C . ALA A 1 162 ? 11.866 1.473 -11.394 1.00 96.94 162 ALA A C 1
ATOM 1312 O O . ALA A 1 162 ? 11.131 1.589 -10.415 1.00 96.94 162 ALA A O 1
ATOM 1313 N N . GLU A 1 163 ? 13.118 1.024 -11.284 1.00 97.38 163 GLU A N 1
ATOM 1314 C CA . GLU A 1 163 ? 13.689 0.582 -10.007 1.00 97.38 163 GLU A CA 1
ATOM 1315 C C . GLU A 1 163 ? 13.745 1.711 -8.966 1.00 97.38 163 GLU A C 1
ATOM 1317 O O . GLU A 1 163 ? 13.494 1.483 -7.781 1.00 97.38 163 GLU A O 1
ATOM 1322 N N . GLY A 1 164 ? 14.005 2.951 -9.390 1.00 97.31 164 GLY A N 1
ATOM 1323 C CA . GLY A 1 164 ? 13.908 4.123 -8.517 1.00 97.31 164 GLY A CA 1
ATOM 1324 C C . GLY A 1 164 ? 12.515 4.277 -7.897 1.00 97.31 164 GLY A C 1
ATOM 1325 O O . GLY A 1 164 ? 12.386 4.456 -6.684 1.00 97.31 164 GLY A O 1
ATOM 1326 N N . TYR A 1 165 ? 11.456 4.131 -8.699 1.00 97.75 165 TYR A N 1
ATOM 1327 C CA . TYR A 1 165 ? 10.081 4.144 -8.192 1.00 97.75 165 TYR A CA 1
ATOM 1328 C C . TYR A 1 165 ? 9.740 2.907 -7.357 1.00 97.75 165 TYR A C 1
ATOM 1330 O O . TYR A 1 165 ? 8.997 3.030 -6.379 1.00 97.75 165 TYR A O 1
ATOM 1338 N N . ARG A 1 166 ? 10.294 1.734 -7.676 1.00 98.06 166 ARG A N 1
ATOM 1339 C CA . ARG A 1 166 ? 10.133 0.541 -6.840 1.00 98.06 166 ARG A CA 1
ATOM 1340 C C . ARG A 1 166 ? 10.661 0.793 -5.432 1.00 98.06 166 ARG A C 1
ATOM 1342 O O . ARG A 1 166 ? 9.944 0.563 -4.457 1.00 98.06 166 ARG A O 1
ATOM 1349 N N . LYS A 1 167 ? 11.878 1.338 -5.332 1.00 97.88 167 LYS A N 1
ATOM 1350 C CA . LYS A 1 167 ? 12.538 1.658 -4.057 1.00 97.88 167 LYS A CA 1
ATOM 1351 C C . LYS A 1 167 ? 11.827 2.742 -3.255 1.00 97.88 167 LYS A C 1
ATOM 1353 O O . LYS A 1 167 ? 11.917 2.771 -2.032 1.00 97.88 167 LYS A O 1
ATOM 1358 N N . LEU A 1 168 ? 11.104 3.610 -3.948 1.00 97.19 168 LEU A N 1
ATOM 1359 C CA . LEU A 1 168 ? 10.275 4.655 -3.367 1.00 97.19 168 LEU A CA 1
ATOM 1360 C C . LEU A 1 168 ? 8.968 4.096 -2.778 1.00 97.19 168 LEU A C 1
ATOM 1362 O O . LEU A 1 168 ? 8.569 4.520 -1.696 1.00 97.19 168 LEU A O 1
ATOM 1366 N N . ASN A 1 169 ? 8.311 3.150 -3.460 1.00 98.31 169 ASN A N 1
ATOM 1367 C CA . ASN A 1 169 ? 7.031 2.580 -3.019 1.00 98.31 169 ASN A CA 1
ATOM 1368 C C . ASN A 1 169 ? 7.197 1.462 -1.986 1.00 98.31 169 ASN A C 1
ATOM 1370 O O . ASN A 1 169 ? 6.505 1.467 -0.969 1.00 98.31 169 ASN A O 1
ATOM 1374 N N . GLY A 1 170 ? 8.128 0.533 -2.217 1.00 98.12 170 GLY A N 1
ATOM 1375 C CA . GLY A 1 170 ? 8.343 -0.657 -1.391 1.00 98.12 170 GLY A CA 1
ATOM 1376 C C . GLY A 1 170 ? 8.281 -0.430 0.128 1.00 98.12 170 GLY A C 1
ATOM 1377 O O . GLY A 1 170 ? 7.455 -1.068 0.786 1.00 98.12 170 GLY A O 1
ATOM 1378 N N . PRO A 1 171 ? 9.050 0.515 0.711 1.00 98.50 171 PRO A N 1
ATOM 1379 C CA . PRO A 1 171 ? 9.087 0.685 2.163 1.00 98.50 171 PRO A CA 1
ATOM 1380 C C . PRO A 1 171 ? 7.789 1.267 2.739 1.00 98.50 171 PRO A C 1
ATOM 1382 O O . PRO A 1 171 ? 7.560 1.187 3.946 1.00 98.50 171 PRO A O 1
ATOM 1385 N N . THR A 1 172 ? 6.939 1.868 1.902 1.00 98.50 172 THR A N 1
ATOM 1386 C CA . THR A 1 172 ? 5.665 2.468 2.322 1.00 98.50 172 THR A CA 1
ATOM 1387 C C . THR A 1 172 ? 4.551 1.432 2.460 1.00 98.50 172 THR A C 1
ATOM 1389 O O . THR A 1 172 ? 3.598 1.667 3.189 1.00 98.50 172 THR A O 1
ATOM 1392 N N . TRP A 1 173 ? 4.658 0.277 1.798 1.00 98.75 173 TRP A N 1
ATOM 1393 C CA . TRP A 1 173 ? 3.588 -0.728 1.768 1.00 98.75 173 TRP A CA 1
ATOM 1394 C C . TRP A 1 173 ? 3.628 -1.722 2.930 1.00 98.75 173 TRP A C 1
ATOM 1396 O O . TRP A 1 173 ? 2.618 -2.363 3.222 1.00 98.75 173 TRP A O 1
ATOM 1406 N N . VAL A 1 174 ? 4.774 -1.831 3.608 1.00 98.88 174 VAL A N 1
ATOM 1407 C CA . VAL A 1 174 ? 5.045 -2.848 4.637 1.00 98.88 174 VAL A CA 1
ATOM 1408 C C . VAL A 1 174 ? 3.991 -2.845 5.749 1.00 98.88 174 VAL A C 1
ATOM 1410 O O . VAL A 1 174 ? 3.471 -3.902 6.106 1.00 98.88 174 VAL A O 1
ATOM 1413 N N . GLY A 1 175 ? 3.618 -1.676 6.276 1.00 98.81 175 GLY A N 1
ATOM 1414 C CA . GLY A 1 175 ? 2.691 -1.615 7.406 1.00 98.81 175 GLY A CA 1
ATOM 1415 C C . GLY A 1 175 ? 1.237 -1.858 7.022 1.00 98.81 175 GLY A C 1
ATOM 1416 O O . GLY A 1 175 ? 0.553 -2.587 7.734 1.00 98.81 175 GLY A O 1
ATOM 1417 N N . GLN A 1 176 ? 0.771 -1.349 5.877 1.00 98.69 176 GLN A N 1
ATOM 1418 C CA . GLN A 1 176 ? -0.596 -1.639 5.420 1.00 98.69 176 GLN A CA 1
ATOM 1419 C C . GLN A 1 176 ? -0.778 -3.116 5.035 1.00 98.69 176 GLN A C 1
ATOM 1421 O O . GLN A 1 176 ? -1.816 -3.702 5.335 1.00 98.69 176 GLN A O 1
ATOM 1426 N N . ALA A 1 177 ? 0.248 -3.752 4.457 1.00 98.88 177 ALA A N 1
ATOM 1427 C CA . ALA A 1 177 ? 0.223 -5.187 4.186 1.00 98.88 177 ALA A CA 1
ATOM 1428 C C . ALA A 1 177 ? 0.163 -6.004 5.485 1.00 98.88 177 ALA A C 1
ATOM 1430 O O . ALA A 1 177 ? -0.650 -6.920 5.603 1.00 98.88 177 ALA A O 1
ATOM 1431 N N . LEU A 1 178 ? 0.980 -5.652 6.484 1.00 98.88 178 LEU A N 1
ATOM 1432 C CA . LEU A 1 178 ? 0.955 -6.317 7.786 1.00 98.88 178 LEU A CA 1
ATOM 1433 C C . LEU A 1 178 ? -0.380 -6.116 8.513 1.00 98.88 178 LEU A C 1
ATOM 143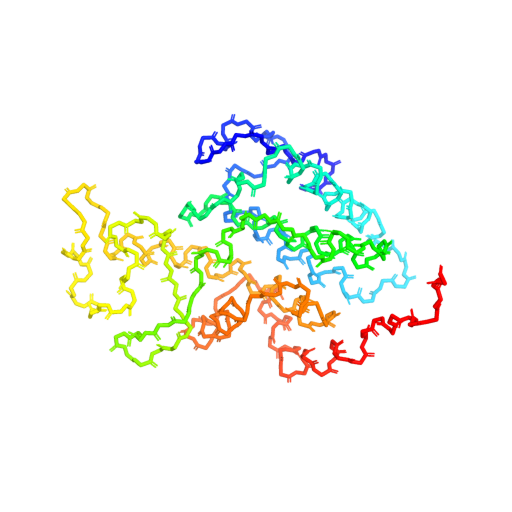5 O O . LEU A 1 178 ? -0.906 -7.072 9.074 1.00 98.88 178 LEU A O 1
ATOM 1439 N N . ALA A 1 179 ? -0.950 -4.911 8.473 1.00 98.75 179 ALA A N 1
ATOM 1440 C CA . ALA A 1 179 ? -2.247 -4.621 9.078 1.00 98.75 179 ALA A CA 1
ATOM 1441 C C . ALA A 1 179 ? -3.375 -5.439 8.432 1.00 98.75 179 ALA A C 1
ATOM 1443 O O . ALA A 1 179 ? -4.188 -6.042 9.135 1.00 98.75 179 ALA A O 1
ATOM 1444 N N . ALA A 1 180 ? -3.384 -5.545 7.100 1.00 98.62 180 ALA A N 1
ATOM 1445 C CA . ALA A 1 180 ? -4.330 -6.396 6.385 1.00 98.62 180 ALA A CA 1
ATOM 1446 C C . ALA A 1 180 ? -4.168 -7.884 6.749 1.00 98.62 180 ALA A C 1
ATOM 1448 O O . ALA A 1 180 ? -5.167 -8.582 6.915 1.00 98.62 180 ALA A O 1
ATOM 1449 N N . ARG A 1 181 ? -2.934 -8.371 6.946 1.00 98.62 181 ARG A N 1
ATOM 1450 C CA . ARG A 1 181 ? -2.686 -9.737 7.444 1.00 98.62 181 ARG A CA 1
ATOM 1451 C C . ARG A 1 181 ? -3.200 -9.930 8.872 1.00 98.62 181 ARG A C 1
ATOM 1453 O O . ARG A 1 181 ? -3.946 -10.870 9.114 1.00 98.62 181 ARG A O 1
ATOM 1460 N N . LEU A 1 182 ? -2.866 -9.023 9.793 1.00 98.44 182 LEU A N 1
ATOM 1461 C CA . LEU A 1 182 ? -3.262 -9.085 11.210 1.00 98.44 182 LEU A CA 1
ATOM 1462 C C . LEU A 1 182 ? -4.779 -9.048 11.429 1.00 98.44 182 LEU A C 1
ATOM 1464 O O . LEU A 1 182 ? -5.268 -9.605 12.404 1.00 98.44 182 LEU A O 1
ATOM 1468 N N . THR A 1 183 ? -5.515 -8.420 10.517 1.00 97.62 183 THR A N 1
ATOM 1469 C CA . THR A 1 183 ? -6.983 -8.312 10.555 1.00 97.62 183 THR A CA 1
ATOM 1470 C C . THR A 1 183 ? -7.691 -9.379 9.717 1.00 97.62 183 THR A C 1
ATOM 1472 O O . THR A 1 183 ? -8.916 -9.423 9.679 1.00 97.62 183 THR A O 1
ATOM 1475 N N . GLY A 1 184 ? -6.947 -10.239 9.013 1.00 97.12 184 GLY A N 1
ATOM 1476 C CA . GLY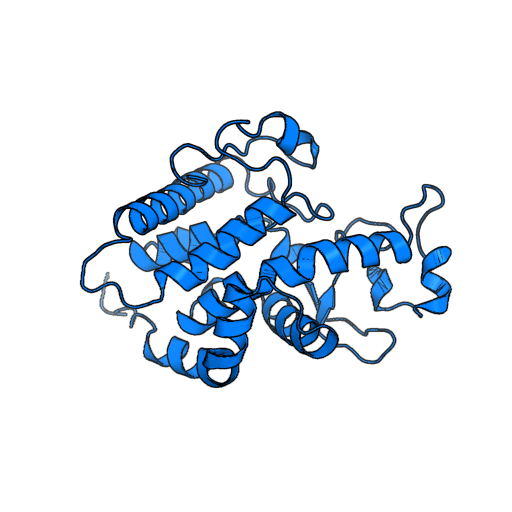 A 1 184 ? -7.520 -11.265 8.139 1.00 97.12 184 GLY A CA 1
ATOM 1477 C C . GLY A 1 184 ? -8.124 -10.728 6.835 1.00 97.12 184 GLY A C 1
ATOM 1478 O O . GLY A 1 184 ? -8.792 -11.487 6.131 1.00 97.12 184 GLY A O 1
ATOM 1479 N N . MET A 1 185 ? -7.858 -9.463 6.493 1.00 97.75 185 MET A N 1
ATOM 1480 C CA . MET A 1 185 ? -8.395 -8.736 5.336 1.00 97.75 185 MET A CA 1
ATOM 1481 C C . MET A 1 185 ? -7.675 -9.028 4.011 1.00 97.75 185 MET A C 1
ATOM 1483 O O . MET A 1 185 ? -8.001 -8.417 2.998 1.00 97.75 185 MET A O 1
ATOM 1487 N N . THR A 1 186 ? -6.720 -9.959 3.970 1.00 97.75 186 THR A N 1
ATOM 1488 C CA . THR A 1 186 ? -6.009 -10.343 2.732 1.00 97.75 186 THR A CA 1
ATOM 1489 C C . THR A 1 186 ? -6.955 -10.816 1.627 1.00 97.75 186 THR A C 1
ATOM 1491 O O . THR A 1 186 ? -6.774 -10.450 0.467 1.00 97.75 186 THR A O 1
ATOM 1494 N N . ASP A 1 187 ? -7.992 -11.577 1.987 1.00 95.81 187 ASP A N 1
ATOM 1495 C CA . ASP A 1 187 ? -8.966 -12.127 1.030 1.00 95.81 187 ASP A CA 1
ATOM 1496 C C . ASP A 1 187 ? -9.904 -11.031 0.509 1.00 95.81 187 ASP A C 1
ATOM 1498 O O . ASP A 1 187 ? -10.301 -11.050 -0.650 1.00 95.81 187 ASP A O 1
ATOM 1502 N N . TYR A 1 188 ? -10.210 -10.040 1.350 1.00 97.62 188 TYR A N 1
ATOM 1503 C CA . TYR A 1 188 ? -10.987 -8.854 0.989 1.00 97.62 188 TYR A CA 1
ATOM 1504 C C . TYR A 1 188 ? -10.181 -7.873 0.131 1.00 97.62 188 TYR A C 1
ATOM 1506 O O . TYR A 1 188 ? -10.702 -7.304 -0.824 1.00 97.62 188 TYR A O 1
ATOM 1514 N N . TRP A 1 189 ? -8.879 -7.732 0.406 1.00 98.38 189 TRP A N 1
ATOM 1515 C CA . TRP A 1 189 ? -7.960 -7.019 -0.480 1.00 98.38 189 TRP A CA 1
ATOM 1516 C C . TRP A 1 189 ? -7.891 -7.689 -1.858 1.00 98.38 189 TRP A C 1
ATOM 1518 O O . TRP A 1 189 ? -7.791 -6.992 -2.865 1.00 98.38 189 TRP A O 1
ATOM 1528 N N . ASN A 1 190 ? -7.972 -9.022 -1.910 1.00 97.94 190 ASN A N 1
ATOM 1529 C CA . ASN A 1 190 ? -8.106 -9.809 -3.137 1.00 97.94 190 ASN A CA 1
ATOM 1530 C C . ASN A 1 190 ? -7.011 -9.537 -4.189 1.00 97.94 190 ASN A C 1
ATOM 1532 O O . ASN A 1 190 ? -7.280 -9.450 -5.384 1.00 97.94 190 ASN A O 1
ATOM 1536 N N . HIS A 1 191 ? -5.762 -9.374 -3.745 1.00 98.56 191 HIS A N 1
ATOM 1537 C CA . HIS A 1 191 ? -4.619 -9.237 -4.654 1.00 98.56 191 HIS A CA 1
ATOM 1538 C C . HIS A 1 191 ? -3.358 -9.894 -4.072 1.00 98.56 191 HIS A C 1
ATOM 1540 O O . HIS A 1 191 ? -2.498 -9.210 -3.514 1.00 98.56 191 HIS A O 1
ATOM 1546 N N . PRO A 1 192 ? -3.234 -11.233 -4.166 1.00 98.69 192 PRO A N 1
ATOM 1547 C CA . PRO A 1 192 ? -2.087 -11.975 -3.637 1.00 98.69 192 PRO A CA 1
ATOM 1548 C C . PRO A 1 192 ? -0.697 -11.462 -4.070 1.00 98.69 192 PRO A C 1
ATOM 1550 O O . PRO A 1 192 ? 0.183 -11.409 -3.204 1.00 98.69 192 PRO A O 1
ATOM 1553 N N . PRO A 1 193 ? -0.474 -11.003 -5.328 1.00 98.75 193 PRO A N 1
ATOM 1554 C CA . PRO A 1 193 ? 0.828 -10.478 -5.736 1.00 98.75 193 PRO A CA 1
ATOM 1555 C C . PRO A 1 193 ? 1.342 -9.334 -4.862 1.00 98.75 193 PRO A C 1
ATOM 1557 O O . PRO A 1 193 ? 2.544 -9.267 -4.622 1.00 98.75 193 PRO A O 1
ATOM 1560 N N . PHE A 1 194 ? 0.462 -8.470 -4.345 1.00 98.88 194 PHE A N 1
ATOM 1561 C CA . PHE A 1 194 ? 0.867 -7.376 -3.458 1.00 98.88 194 PHE A CA 1
ATOM 1562 C C . PHE A 1 194 ? 1.498 -7.898 -2.170 1.00 98.88 194 PHE A C 1
ATOM 1564 O O . PHE A 1 194 ? 2.576 -7.458 -1.775 1.00 98.88 194 PHE A O 1
ATOM 1571 N N . PHE A 1 195 ? 0.859 -8.876 -1.536 1.00 98.88 195 PHE A N 1
ATOM 1572 C CA . PHE A 1 195 ? 1.319 -9.431 -0.269 1.00 98.88 195 PHE A CA 1
ATOM 1573 C C . PHE A 1 195 ? 2.626 -10.214 -0.417 1.00 98.88 195 PHE A C 1
ATOM 1575 O O . PHE A 1 195 ? 3.552 -10.021 0.376 1.00 98.88 195 PHE A O 1
ATOM 1582 N N . ASP A 1 196 ? 2.730 -11.042 -1.457 1.00 98.88 196 ASP A N 1
ATOM 1583 C CA . ASP A 1 196 ? 3.950 -11.800 -1.749 1.00 98.88 196 ASP A CA 1
ATOM 1584 C C . ASP A 1 196 ? 5.108 -10.877 -2.145 1.00 98.88 196 ASP A C 1
ATOM 1586 O O . ASP A 1 196 ? 6.263 -11.118 -1.776 1.00 98.88 196 ASP A O 1
ATOM 1590 N N . TYR A 1 197 ? 4.803 -9.797 -2.871 1.00 98.88 197 TYR A N 1
ATOM 1591 C CA . TYR A 1 197 ? 5.776 -8.773 -3.224 1.00 98.88 197 TYR A CA 1
ATOM 1592 C C . TYR A 1 197 ? 6.293 -8.038 -1.984 1.00 98.88 197 TYR A C 1
ATOM 1594 O O . TYR A 1 197 ? 7.501 -7.856 -1.855 1.00 98.88 197 TYR A O 1
ATOM 1602 N N . VAL A 1 198 ? 5.426 -7.645 -1.045 1.00 98.88 198 VAL A N 1
ATOM 1603 C CA . VAL A 1 198 ? 5.864 -6.970 0.189 1.00 98.88 198 VAL A CA 1
ATOM 1604 C C . VAL A 1 198 ? 6.746 -7.888 1.043 1.00 98.88 198 VAL A C 1
ATOM 1606 O O . VAL A 1 198 ? 7.770 -7.440 1.560 1.00 98.88 198 VAL A O 1
ATOM 1609 N N . ASP A 1 199 ? 6.428 -9.184 1.129 1.00 98.88 199 ASP A N 1
ATOM 1610 C CA . ASP A 1 199 ? 7.298 -10.156 1.803 1.00 98.88 199 ASP A CA 1
ATOM 1611 C C . ASP A 1 199 ? 8.664 -10.271 1.110 1.00 98.88 199 ASP A C 1
ATOM 1613 O O . ASP A 1 199 ? 9.704 -10.352 1.770 1.00 98.88 199 ASP A O 1
ATOM 1617 N N . ARG A 1 200 ? 8.681 -10.253 -0.229 1.00 98.56 200 ARG A N 1
ATOM 1618 C CA . ARG A 1 200 ? 9.917 -10.244 -1.022 1.00 98.56 200 ARG A CA 1
ATOM 1619 C C . ARG A 1 200 ? 10.731 -8.976 -0.775 1.00 98.56 200 ARG A C 1
ATOM 1621 O O . ARG A 1 200 ? 11.912 -9.080 -0.458 1.00 98.56 200 ARG A O 1
ATOM 1628 N N . TRP A 1 201 ? 10.097 -7.808 -0.854 1.00 98.62 201 TRP A N 1
ATOM 1629 C CA . TRP A 1 201 ? 10.704 -6.510 -0.560 1.00 98.62 201 TRP A CA 1
ATOM 1630 C C . TRP A 1 201 ? 11.365 -6.504 0.820 1.00 98.62 201 TRP A C 1
ATOM 1632 O O . TRP A 1 201 ? 12.504 -6.054 0.966 1.00 98.62 201 TRP A O 1
ATOM 1642 N N . TRP A 1 202 ? 10.671 -7.035 1.831 1.00 98.56 202 TRP A N 1
ATOM 1643 C CA . TRP A 1 202 ? 11.212 -7.129 3.179 1.00 98.56 202 TRP A CA 1
ATOM 1644 C C . TRP A 1 202 ? 12.456 -8.018 3.247 1.00 98.56 202 TRP A C 1
ATOM 1646 O O . TRP A 1 202 ? 13.461 -7.598 3.819 1.00 98.56 202 TRP A O 1
ATOM 1656 N N . ARG A 1 203 ? 12.424 -9.212 2.638 1.00 98.12 203 ARG A N 1
ATOM 1657 C CA . ARG A 1 203 ? 13.592 -10.111 2.589 1.00 98.12 203 ARG A CA 1
ATOM 1658 C C . ARG A 1 203 ? 14.792 -9.470 1.892 1.00 98.12 203 ARG A C 1
ATOM 1660 O O . ARG A 1 203 ? 15.916 -9.660 2.338 1.00 98.12 203 ARG A O 1
ATOM 1667 N N . GLU A 1 204 ? 14.549 -8.721 0.819 1.00 97.19 204 GLU A N 1
ATOM 1668 C CA . GLU A 1 204 ? 15.595 -8.067 0.025 1.00 97.19 204 GLU A CA 1
ATOM 1669 C C . GLU A 1 204 ? 16.222 -6.862 0.738 1.00 97.19 204 GLU A C 1
ATOM 1671 O O . GLU A 1 204 ? 17.416 -6.619 0.593 1.00 97.19 204 GLU A O 1
ATOM 1676 N N . THR A 1 205 ? 15.420 -6.072 1.459 1.00 98.12 205 THR A N 1
ATOM 1677 C CA . THR A 1 205 ? 15.830 -4.713 1.858 1.00 98.12 205 THR A CA 1
ATOM 1678 C C . THR A 1 205 ? 15.736 -4.431 3.351 1.00 98.12 205 THR A C 1
ATOM 1680 O O . THR A 1 205 ? 16.406 -3.522 3.836 1.00 98.12 205 THR A O 1
ATOM 1683 N N . GLN A 1 206 ? 14.860 -5.141 4.072 1.00 97.88 206 GLN A N 1
ATOM 1684 C CA . GLN A 1 206 ? 14.457 -4.834 5.451 1.00 97.88 206 GLN A CA 1
ATOM 1685 C C . GLN A 1 206 ? 14.128 -3.344 5.679 1.00 97.88 206 GLN A C 1
ATOM 1687 O O . GLN A 1 206 ? 14.369 -2.793 6.764 1.00 97.88 206 GLN A O 1
ATOM 1692 N N . SER A 1 207 ? 13.620 -2.686 4.630 1.00 97.94 207 SER A N 1
ATOM 1693 C CA . SER A 1 207 ? 13.408 -1.245 4.572 1.00 97.94 207 SER A CA 1
ATOM 1694 C C . SER A 1 207 ? 11.941 -0.903 4.803 1.00 97.94 207 SER A C 1
ATOM 1696 O O . SER A 1 207 ? 11.063 -1.304 4.038 1.00 97.94 207 SER A O 1
ATOM 1698 N N . ALA A 1 208 ? 11.701 -0.154 5.876 1.00 98.31 208 ALA A N 1
ATOM 1699 C CA . ALA A 1 208 ? 10.438 0.460 6.272 1.00 98.31 208 ALA A CA 1
ATOM 1700 C C . ALA A 1 208 ? 10.741 1.556 7.312 1.00 98.31 208 ALA A C 1
ATOM 1702 O O . ALA A 1 208 ? 11.872 1.670 7.793 1.00 98.31 208 ALA A O 1
ATOM 1703 N N . ARG A 1 209 ? 9.737 2.343 7.716 1.00 98.06 209 ARG A N 1
ATOM 1704 C CA . ARG A 1 209 ? 9.901 3.274 8.849 1.00 98.06 209 ARG A CA 1
ATOM 1705 C C . ARG A 1 209 ? 10.173 2.502 10.152 1.00 98.06 209 ARG A C 1
ATOM 1707 O O . ARG A 1 209 ? 9.661 1.391 10.291 1.00 98.06 209 ARG A O 1
ATOM 1714 N N . PRO A 1 210 ? 10.913 3.069 11.128 1.00 98.50 210 PRO A N 1
ATOM 1715 C CA . PRO A 1 210 ? 11.344 2.340 12.327 1.00 98.50 210 PRO A CA 1
ATOM 1716 C C . PRO A 1 210 ? 10.217 1.633 13.090 1.00 98.50 210 PRO A C 1
ATOM 1718 O O . PRO A 1 210 ? 10.348 0.459 13.428 1.00 98.50 210 PRO A O 1
ATOM 1721 N N . PHE A 1 211 ? 9.083 2.311 13.292 1.00 98.44 211 PHE A N 1
ATOM 1722 C CA . PHE A 1 211 ? 7.905 1.722 13.935 1.00 98.44 211 PHE A CA 1
ATOM 1723 C C . PHE A 1 211 ? 7.353 0.521 13.150 1.00 98.44 211 PHE A C 1
ATOM 1725 O O . PHE A 1 211 ? 7.160 -0.556 13.710 1.00 98.44 211 PHE A O 1
ATOM 1732 N N . VAL A 1 212 ? 7.169 0.674 11.836 1.00 98.75 212 VAL A N 1
ATOM 1733 C CA . VAL A 1 212 ? 6.686 -0.396 10.949 1.00 98.75 212 VAL A CA 1
ATOM 1734 C C . VAL A 1 212 ? 7.657 -1.577 10.926 1.00 98.75 212 VAL A C 1
ATOM 1736 O O . VAL A 1 212 ? 7.222 -2.721 10.981 1.00 98.75 212 VAL A O 1
ATOM 1739 N N . LYS A 1 213 ? 8.968 -1.312 10.901 1.00 98.75 213 LYS A N 1
ATOM 1740 C CA . LYS A 1 213 ? 10.022 -2.331 11.000 1.00 98.75 213 LYS A CA 1
ATOM 1741 C C . LYS A 1 213 ? 9.910 -3.125 12.302 1.00 98.75 213 LYS A C 1
ATOM 1743 O O . LYS A 1 213 ? 9.936 -4.350 12.254 1.00 98.75 213 LYS A O 1
ATOM 1748 N N . ALA A 1 214 ? 9.734 -2.455 13.441 1.00 98.62 214 ALA A N 1
ATOM 1749 C CA . ALA A 1 214 ? 9.553 -3.126 14.728 1.00 98.62 214 ALA A CA 1
ATOM 1750 C C . ALA A 1 214 ? 8.294 -4.011 14.741 1.00 98.62 214 ALA A C 1
ATOM 1752 O O . ALA A 1 214 ? 8.360 -5.176 15.132 1.00 98.62 214 ALA A O 1
ATOM 1753 N N . MET A 1 215 ? 7.168 -3.489 14.244 1.00 98.75 215 MET A N 1
ATOM 1754 C CA . MET A 1 215 ? 5.918 -4.245 14.130 1.00 98.75 215 MET A CA 1
ATOM 1755 C C . MET A 1 215 ? 6.059 -5.454 13.199 1.00 98.75 215 MET A C 1
ATOM 1757 O O . MET A 1 215 ? 5.616 -6.548 13.540 1.00 98.75 215 MET A O 1
ATOM 1761 N N . TRP A 1 216 ? 6.703 -5.285 12.043 1.00 98.75 216 TRP A N 1
ATOM 1762 C CA . TRP A 1 216 ? 6.924 -6.371 11.094 1.00 98.75 216 TRP A CA 1
ATOM 1763 C C . TRP A 1 216 ? 7.756 -7.493 11.705 1.00 98.75 216 TRP A C 1
ATOM 1765 O O . TRP A 1 216 ? 7.319 -8.641 11.690 1.00 98.75 216 TRP A O 1
ATOM 1775 N N . THR A 1 217 ? 8.899 -7.164 12.309 1.00 98.56 217 THR A N 1
ATOM 1776 C CA . THR A 1 217 ? 9.759 -8.144 12.984 1.00 98.56 217 THR A CA 1
ATOM 1777 C C . THR A 1 217 ? 9.017 -8.902 14.088 1.00 98.56 217 THR A C 1
ATOM 1779 O O . THR A 1 217 ? 9.209 -10.102 14.236 1.00 98.56 217 THR A O 1
ATOM 1782 N N . LEU A 1 218 ? 8.152 -8.229 14.852 1.00 98.25 218 LEU A N 1
ATOM 1783 C CA . LEU A 1 218 ? 7.450 -8.844 15.982 1.00 98.25 218 LEU A CA 1
ATOM 1784 C C . LEU A 1 218 ? 6.246 -9.708 15.570 1.00 98.25 218 LEU A C 1
ATOM 1786 O O . LEU A 1 218 ? 5.888 -10.663 16.267 1.00 98.25 218 LEU A O 1
ATOM 1790 N N . TYR A 1 219 ? 5.564 -9.349 14.482 1.00 98.44 219 TYR A N 1
ATOM 1791 C CA . TYR A 1 219 ? 4.254 -9.920 14.169 1.00 98.44 219 TYR A CA 1
ATOM 1792 C C . TYR A 1 219 ? 4.182 -10.695 12.861 1.00 98.44 219 TYR A C 1
ATOM 1794 O O . TYR A 1 219 ? 3.295 -11.542 12.758 1.00 98.44 219 TYR A O 1
ATOM 1802 N N . ARG A 1 220 ? 5.058 -10.457 11.875 1.00 98.50 220 ARG A N 1
ATOM 1803 C CA . ARG A 1 220 ? 4.860 -10.992 10.519 1.00 98.50 220 ARG A CA 1
ATOM 1804 C C . ARG A 1 220 ? 4.691 -12.510 10.495 1.00 98.50 220 ARG A C 1
ATOM 1806 O O . ARG A 1 220 ? 3.733 -12.972 9.877 1.00 98.50 220 ARG A O 1
ATOM 1813 N N . ASP A 1 221 ? 5.537 -13.259 11.196 1.00 98.25 221 ASP A N 1
ATOM 1814 C CA . ASP A 1 221 ? 5.531 -14.734 11.181 1.00 98.25 221 ASP A CA 1
ATOM 1815 C C . ASP A 1 221 ? 4.214 -15.341 11.686 1.00 98.25 221 ASP A C 1
ATOM 1817 O O . ASP A 1 221 ? 3.812 -16.426 11.272 1.00 98.25 221 ASP A O 1
ATOM 1821 N N . ARG A 1 222 ? 3.499 -14.615 12.551 1.00 97.94 222 ARG A N 1
ATOM 1822 C CA . ARG A 1 222 ? 2.209 -15.026 13.121 1.00 97.94 222 ARG A CA 1
ATOM 1823 C C . ARG A 1 222 ? 1.016 -14.230 12.591 1.00 97.94 222 ARG A C 1
ATOM 1825 O O . ARG A 1 222 ? -0.114 -14.545 12.957 1.00 97.94 222 ARG A O 1
ATOM 1832 N N . ALA A 1 223 ? 1.236 -13.230 11.736 1.00 98.19 223 ALA A N 1
ATOM 1833 C CA . ALA A 1 223 ? 0.209 -12.275 11.321 1.00 98.19 223 ALA A CA 1
ATOM 1834 C C . ALA A 1 223 ? -0.979 -12.962 10.641 1.00 98.19 223 ALA A C 1
ATOM 1836 O O . ALA A 1 223 ? -2.120 -12.717 11.017 1.00 98.19 223 ALA A O 1
ATOM 1837 N N . ASP A 1 224 ? -0.714 -13.885 9.714 1.00 97.62 224 ASP A N 1
ATOM 1838 C CA . ASP A 1 224 ? -1.766 -14.613 8.996 1.00 97.62 224 ASP A CA 1
ATOM 1839 C C . ASP A 1 224 ? -2.579 -15.520 9.938 1.00 97.62 224 ASP A C 1
ATOM 1841 O O . ASP A 1 224 ? -3.794 -15.658 9.798 1.00 97.62 224 ASP A O 1
ATOM 1845 N N . ALA A 1 225 ? -1.926 -16.120 10.939 1.00 96.94 225 ALA A N 1
ATOM 1846 C CA . ALA A 1 225 ? -2.588 -16.950 11.944 1.00 96.94 225 ALA A CA 1
ATOM 1847 C C . ALA A 1 225 ? -3.406 -16.124 12.953 1.00 96.94 225 ALA A C 1
ATOM 1849 O O . ALA A 1 225 ? -4.407 -16.615 13.475 1.00 96.94 225 ALA A O 1
ATOM 1850 N N . ILE A 1 226 ? -2.981 -14.894 13.253 1.00 96.31 226 ILE A N 1
ATOM 1851 C CA . ILE A 1 226 ? -3.757 -13.933 14.049 1.00 96.31 226 ILE A CA 1
ATOM 1852 C C . ILE A 1 226 ? -4.988 -13.498 13.250 1.00 96.31 226 ILE A C 1
ATOM 1854 O O . ILE A 1 226 ? -6.110 -13.657 13.727 1.00 96.31 226 ILE A O 1
ATOM 1858 N N . GLY A 1 227 ? -4.795 -13.062 12.003 1.00 96.12 227 GLY A N 1
ATOM 1859 C CA . GLY A 1 227 ? -5.879 -12.599 11.141 1.00 96.12 227 GLY A CA 1
ATOM 1860 C C . GLY A 1 227 ? -6.957 -13.648 10.905 1.00 96.12 227 GLY A C 1
ATOM 1861 O O . GLY A 1 227 ? -8.138 -13.333 10.983 1.00 96.12 227 GLY A O 1
ATOM 1862 N N . LYS A 1 228 ? -6.580 -14.915 10.692 1.00 92.88 228 LYS A N 1
ATOM 1863 C CA . LYS A 1 228 ? -7.546 -16.021 10.554 1.00 92.88 228 LYS A CA 1
ATOM 1864 C C . LYS A 1 228 ? -8.418 -16.220 11.797 1.00 92.88 228 LYS A C 1
ATOM 1866 O O . LYS A 1 228 ? -9.586 -16.560 11.649 1.00 92.88 228 LYS A O 1
ATOM 1871 N N . ARG A 1 229 ? -7.867 -16.011 12.999 1.00 88.62 229 ARG A N 1
ATOM 1872 C CA . ARG A 1 229 ? -8.600 -16.143 14.271 1.00 88.62 229 ARG A CA 1
ATOM 1873 C C . ARG A 1 229 ? -9.537 -14.967 14.538 1.00 88.62 229 ARG A C 1
ATOM 1875 O O . ARG A 1 229 ? -10.575 -15.166 15.150 1.00 88.62 229 ARG A O 1
ATOM 1882 N N . GLY A 1 230 ? -9.167 -13.770 14.084 1.00 72.31 230 GLY A N 1
ATOM 1883 C CA . GLY A 1 230 ? -9.945 -12.542 14.267 1.00 72.31 230 GLY A CA 1
ATOM 1884 C C . GLY A 1 230 ? -10.977 -12.254 13.175 1.00 72.31 230 GLY A C 1
ATOM 1885 O O . GLY A 1 230 ? -11.614 -11.205 13.231 1.00 72.31 230 GLY A O 1
ATOM 1886 N N . ARG A 1 231 ? -11.142 -13.130 12.170 1.00 68.62 231 ARG A N 1
ATOM 1887 C CA . ARG A 1 231 ? -12.131 -12.911 11.104 1.00 68.62 231 ARG A CA 1
ATOM 1888 C C . ARG A 1 231 ? -13.535 -12.819 11.706 1.00 68.62 231 ARG A C 1
ATOM 1890 O O . ARG A 1 231 ? -13.922 -13.740 12.427 1.00 68.62 231 ARG A O 1
ATOM 1897 N N . PRO A 1 232 ? -14.323 -11.783 11.364 1.00 57.56 232 PRO A N 1
ATOM 1898 C CA . PRO A 1 232 ? -15.746 -11.790 11.658 1.00 57.56 232 PRO A CA 1
ATOM 1899 C C . PRO A 1 232 ? -16.344 -13.056 11.041 1.00 57.56 232 PRO A C 1
ATOM 1901 O O . PRO A 1 232 ? -16.222 -13.270 9.830 1.00 57.56 232 PRO A O 1
ATOM 1904 N N . GLN A 1 233 ? -16.954 -13.920 11.856 1.00 54.69 233 GLN A N 1
ATOM 1905 C CA . GLN A 1 233 ? -17.852 -14.929 11.314 1.00 54.69 233 GLN A CA 1
ATOM 1906 C C . GLN A 1 233 ? -18.997 -14.150 10.671 1.00 54.69 233 GLN A C 1
ATOM 1908 O O . GLN A 1 233 ? -19.798 -13.530 11.366 1.00 54.69 233 GLN A O 1
ATOM 1913 N N . MET A 1 234 ? -19.032 -14.105 9.338 1.00 51.16 234 MET A N 1
ATOM 1914 C CA . MET A 1 234 ? -20.234 -13.642 8.660 1.00 51.16 234 MET A CA 1
ATOM 1915 C C . MET A 1 234 ? -21.321 -14.650 9.019 1.00 51.16 234 MET A C 1
ATOM 1917 O O . MET A 1 234 ? -21.254 -15.797 8.574 1.00 51.16 234 MET A O 1
ATOM 1921 N N . ASN A 1 235 ? -22.275 -14.241 9.858 1.00 42.00 235 ASN A N 1
ATOM 1922 C CA . ASN A 1 235 ? -23.512 -14.986 10.041 1.00 42.00 235 ASN A CA 1
ATOM 1923 C C . ASN A 1 235 ? -24.096 -15.204 8.646 1.00 42.00 235 ASN A C 1
ATOM 1925 O O . ASN A 1 235 ? -24.476 -14.258 7.962 1.00 42.00 235 ASN A O 1
ATOM 1929 N N . THR A 1 236 ? -24.113 -16.461 8.218 1.00 43.22 236 THR A N 1
ATOM 1930 C CA . THR A 1 236 ? -24.808 -16.898 7.002 1.00 43.22 236 THR A CA 1
ATOM 1931 C C . THR A 1 236 ? -26.304 -17.095 7.260 1.00 43.22 236 THR A C 1
ATOM 1933 O O . THR A 1 236 ? -27.038 -17.512 6.369 1.00 43.22 236 THR A O 1
ATOM 1936 N N . ASP A 1 237 ? -26.781 -16.708 8.444 1.00 45.41 237 ASP A N 1
ATOM 1937 C CA . ASP A 1 237 ? -28.190 -16.716 8.796 1.00 45.41 237 ASP A CA 1
ATOM 1938 C C . ASP A 1 237 ? -28.899 -15.458 8.286 1.00 45.41 237 ASP A C 1
ATOM 1940 O O . ASP A 1 237 ? -28.977 -14.431 8.956 1.00 45.41 237 ASP A O 1
ATOM 1944 N N . GLY A 1 238 ? -29.479 -15.606 7.094 1.00 42.09 238 GLY A N 1
ATOM 1945 C CA . GLY A 1 238 ? -30.808 -15.084 6.797 1.00 4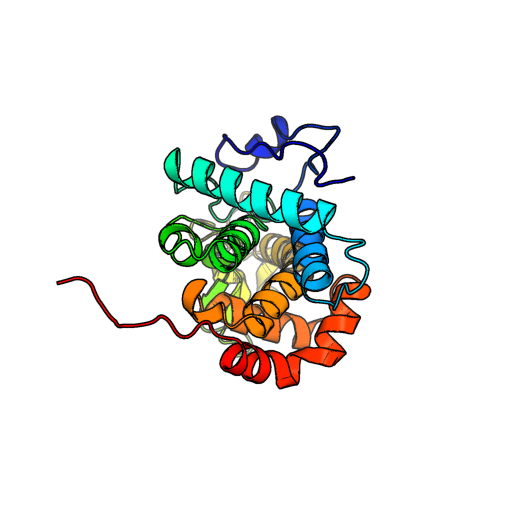2.09 238 GLY A CA 1
ATOM 1946 C C . GLY A 1 238 ? -30.890 -13.698 6.161 1.00 42.09 238 GLY A C 1
ATOM 1947 O O . GLY A 1 238 ? -30.882 -12.683 6.841 1.00 42.09 238 GLY A O 1
ATOM 1948 N N . HIS A 1 239 ? -31.226 -13.676 4.872 1.00 39.75 239 HIS A N 1
ATOM 1949 C CA . HIS A 1 239 ? -32.609 -13.359 4.520 1.00 39.75 239 HIS A CA 1
ATOM 1950 C C . HIS A 1 239 ? -33.057 -14.193 3.317 1.00 39.75 239 HIS A C 1
ATOM 1952 O O . HIS A 1 239 ? -32.303 -14.417 2.372 1.00 39.75 239 HIS A O 1
ATOM 1958 N N . ARG A 1 240 ? -34.277 -14.711 3.479 1.00 40.31 240 ARG A N 1
ATOM 1959 C CA . ARG A 1 240 ? -35.118 -15.374 2.484 1.00 40.31 240 ARG A CA 1
ATOM 1960 C C . ARG A 1 240 ? -35.425 -14.451 1.312 1.00 40.31 240 ARG A C 1
ATOM 1962 O O . ARG A 1 240 ? -35.481 -13.226 1.558 1.00 40.31 240 ARG A O 1
#

Secondary structure (DSSP, 8-state):
-TTSSPPP--S-SGGGGGGS-TTTS-SSHHHHHHHHHHHHHHTTS--TT-TTHHHHHHHHHHHHHHHHHHHH-TTTB---TTSSTTSHHHHHHHHHHTT-HHHHT--S-BHHHHTEEE---TTS-SEEE-S-TTSTTTTGGGS-GGGTTTSB-TTS-BHHHHHHHHHHHHHHHHHHHHHHHHTTTHHHHT-HHHHHHHHHHHHHH--S-HHHHHHHHHHHHHHHHHHHHS----------

pLDDT: mean 93.8, std 10.39, range [39.75, 98.88]

Radius of gyration: 18.01 Å; Cα contacts (8 Å, |Δi|>4): 400; chains: 1; bounding box: 58×39×54 Å

Nearest PDB structures (foldseek):
  8ia0-assembly1_CY  TM=2.243E-01  e=9.092E+00  Thermochaetoides thermophila DSM 1495

Foldseek 3Di:
DLLPDDQDFAAAALCSLVPGPPVHHDSAQLVLLLVLLLLLQVVVDDDPVCPCVVVLVSLLVLLVVLLVNCVVPLARAAQHLTHRARRLLSQLSNCLVVVPLCSLQPRGHHNLQQQWDADQFCVRDGIGGASGPPAQARCLRNDDVVCQQPRGDPVRSGSVSGVVSVVSVLQSCLRSLLSCLQQLSPVSSVRVSSNSVNVVSCVVPVHYPPSSSVCCVVPVVCSNVNNVVNHPPPPPDDDD

Sequence (240 aa):
RSLERIWLDHMRQWVNRKMHPLENMPDYGREITHIVSDVALLLLLDDPQRSRETLLLRFVQKGIDYYGVVRSDGNLWIANGGHNSGRKWPILFAGLLLNHDGMMRVKATFQEDQQTYYGKGSRGQKALWTIAPGNANRCHEEADPDTWATFGDQRGNNGLKAEGYRKLNGPTWVGQALAARLTGMTDYWNHPPFFDYVDRWWRETQSARPFVKAMWTLYRDRADAIGKRGRPQMNTDGHR

Solvent-accessible surface area (backbone atoms only — not comparable to full-atom values): 12705 Å² total; per-residue (Å²): 112,72,57,75,55,69,75,59,76,89,48,57,67,74,65,28,37,82,64,29,42,82,92,32,26,65,62,44,12,46,59,41,12,40,52,42,12,48,50,45,42,59,72,70,51,90,55,93,83,49,84,51,49,71,58,50,53,37,45,33,49,48,6,52,54,50,49,52,39,40,75,76,43,34,65,45,27,41,38,51,58,50,45,36,42,54,58,62,60,38,19,32,53,25,12,62,77,67,70,33,63,69,38,31,58,59,82,58,43,41,15,58,54,51,21,26,38,78,52,67,26,56,86,72,44,46,45,40,62,30,41,15,86,86,46,75,26,29,58,36,53,48,40,57,76,90,45,18,82,77,39,44,45,96,87,68,47,13,16,53,54,34,51,53,34,47,68,56,40,53,35,28,46,50,23,41,50,48,33,30,28,43,54,41,38,52,73,48,68,66,49,69,30,39,56,52,24,46,54,48,48,40,75,77,61,73,55,47,54,70,68,43,44,54,50,45,77,76,36,54,97,49,19,59,66,45,0,64,71,61,44,79,80,73,78,83,76,77,82,133

Mean predicted aligned error: 4.27 Å